Protein AF-0000000066110370 (afdb_homodimer)

Solvent-accessible surface area (backbone atoms only — not comparable to full-atom values): 15515 Å² total; per-residue (Å²): 128,81,69,71,78,69,81,70,69,80,50,72,65,40,50,51,50,17,51,48,49,35,52,36,51,44,49,45,61,70,70,52,75,58,95,41,73,67,60,65,74,44,58,69,42,60,87,42,40,45,46,38,94,84,54,53,36,34,41,34,24,36,41,43,62,89,70,57,59,54,65,61,47,49,51,49,48,61,73,40,38,68,61,51,35,52,53,32,29,72,68,34,83,37,64,48,52,43,48,79,42,76,43,75,53,55,59,67,59,45,50,52,46,51,51,50,52,55,63,26,65,71,44,48,62,70,65,46,86,61,79,76,71,69,132,129,81,69,73,79,68,81,69,68,80,49,72,63,40,50,52,52,16,50,47,49,36,52,38,51,42,48,44,60,71,72,53,75,60,96,40,73,66,58,66,74,45,60,69,40,59,88,41,41,46,46,38,96,84,55,53,36,32,40,34,24,38,42,42,64,90,70,57,60,54,64,61,48,50,51,49,48,61,74,39,40,68,63,50,35,51,53,32,28,71,67,34,83,36,65,47,52,44,47,79,42,76,42,78,52,53,60,66,58,44,50,53,47,50,51,50,52,56,64,26,66,71,45,49,61,70,66,47,83,60,77,75,71,68,134

Nearest PDB structures (foldseek):
  8bxa-assembly1_A  TM=7.573E-01  e=1.580E-04  Staphylococcus aureus subsp. aureus NCTC 8325
  2dyj-assembly2_B  TM=8.130E-01  e=3.591E-04  Thermus thermophilus HB8
  1jos-assembly1_A  TM=7.168E-01  e=6.342E-04  Haemophilus influenzae
  2kzf-assembly1_A  TM=7.293E-01  e=1.857E-03  Thermotoga maritima
  6ye5-assembly1_A  TM=5.828E-01  e=2.166E-04  Staphylococcus aureus

Structure (mmCIF, N/CA/C/O backbone):
data_AF-0000000066110370-model_v1
#
loop_
_entity.id
_entity.type
_entity.pdbx_description
1 polymer 'Ribosome-binding factor A'
#
loop_
_atom_site.group_PDB
_atom_site.id
_atom_site.type_symbol
_atom_site.label_atom_id
_atom_site.label_alt_id
_atom_site.label_comp_id
_atom_site.label_asym_id
_atom_site.label_entity_id
_atom_site.label_seq_id
_atom_site.pdbx_PDB_ins_code
_atom_site.Cartn_x
_atom_site.Cartn_y
_atom_site.Cartn_z
_atom_site.occupancy
_atom_site.B_iso_or_equiv
_atom_site.auth_seq_id
_atom_site.auth_comp_id
_atom_site.auth_asym_id
_atom_site.auth_atom_id
_atom_site.pdbx_PDB_model_num
ATOM 1 N N . MET A 1 1 ? 23.328 -12.391 25.625 1 32.16 1 MET A N 1
ATOM 2 C CA . MET A 1 1 ? 23.109 -12.148 24.203 1 32.16 1 MET A CA 1
ATOM 3 C C . MET A 1 1 ? 21.641 -12.391 23.844 1 32.16 1 MET A C 1
ATOM 5 O O . MET A 1 1 ? 21.094 -13.445 24.156 1 32.16 1 MET A O 1
ATOM 9 N N . ARG A 1 2 ? 20.766 -11.375 23.641 1 38.31 2 ARG A N 1
ATOM 10 C CA . ARG A 1 2 ? 19.328 -11.523 23.453 1 38.31 2 ARG A CA 1
ATOM 11 C C . ARG A 1 2 ? 19.016 -12.484 22.297 1 38.31 2 ARG A C 1
ATOM 13 O O . ARG A 1 2 ? 19.656 -12.414 21.25 1 38.31 2 ARG A O 1
ATOM 20 N N . LYS A 1 3 ? 18.547 -13.625 22.609 1 42.12 3 LYS A N 1
ATOM 21 C CA . LYS A 1 3 ? 18.188 -14.617 21.609 1 42.12 3 LYS A CA 1
ATOM 22 C C . LYS A 1 3 ? 17.594 -13.945 20.359 1 42.12 3 LYS A C 1
ATOM 24 O O . LYS A 1 3 ? 16.797 -13.016 20.469 1 42.12 3 LYS A O 1
ATOM 29 N N . PRO A 1 4 ? 18.328 -14 19.266 1 45.69 4 PRO A N 1
ATOM 30 C CA . PRO A 1 4 ? 17.703 -13.367 18.109 1 45.69 4 PRO A CA 1
ATOM 31 C C . PRO A 1 4 ? 16.188 -13.539 18.078 1 45.69 4 PRO A C 1
ATOM 33 O O . PRO A 1 4 ? 15.672 -14.523 18.609 1 45.69 4 PRO A O 1
ATOM 36 N N . THR A 1 5 ? 15.414 -12.594 18.219 1 44.72 5 THR A N 1
ATOM 37 C CA . THR A 1 5 ? 13.961 -12.633 18.094 1 44.72 5 THR A CA 1
ATOM 38 C C . THR A 1 5 ? 13.547 -13.727 17.109 1 44.72 5 THR A C 1
ATOM 40 O O . THR A 1 5 ? 13.992 -13.75 15.961 1 44.72 5 THR A O 1
ATOM 43 N N . GLU A 1 6 ? 13.539 -14.977 17.359 1 47.5 6 GLU A N 1
ATOM 44 C CA . GLU A 1 6 ? 12.984 -16.125 16.641 1 47.5 6 GLU A CA 1
ATOM 45 C C . GLU A 1 6 ? 11.93 -15.68 15.641 1 47.5 6 GLU A C 1
ATOM 47 O O . GLU A 1 6 ? 11.141 -14.781 15.914 1 47.5 6 GLU A O 1
ATOM 52 N N . SER A 1 7 ? 12.227 -15.688 14.281 1 55.88 7 SER A N 1
ATOM 53 C CA . SER A 1 7 ? 11.508 -15.195 13.109 1 55.88 7 SER A CA 1
ATOM 54 C C . SER A 1 7 ? 10.008 -15.383 13.266 1 55.88 7 SER A C 1
ATOM 56 O O . SER A 1 7 ? 9.5 -16.5 13.203 1 55.88 7 SER A O 1
ATOM 58 N N . ALA A 1 8 ? 9.398 -14.805 14.188 1 67.94 8 ALA A N 1
ATOM 59 C CA . ALA A 1 8 ? 7.973 -14.914 14.492 1 67.94 8 ALA A CA 1
ATOM 60 C C . ALA A 1 8 ? 7.16 -15.156 13.227 1 67.94 8 ALA A C 1
ATOM 62 O O . ALA A 1 8 ? 7.535 -14.703 12.141 1 67.94 8 ALA A O 1
ATOM 63 N N . GLY A 1 9 ? 6.594 -16.422 13.156 1 79.38 9 GLY A N 1
ATOM 64 C CA . GLY A 1 9 ? 5.715 -16.766 12.055 1 79.38 9 GLY A CA 1
ATOM 65 C C . GLY A 1 9 ? 4.863 -15.609 11.578 1 79.38 9 GLY A C 1
ATOM 66 O O . GLY A 1 9 ? 4.895 -14.523 12.164 1 79.38 9 GLY A O 1
ATOM 67 N N . PRO A 1 10 ? 4.348 -15.836 10.375 1 84.25 10 PRO A N 1
ATOM 68 C CA . PRO A 1 10 ? 3.506 -14.773 9.82 1 84.25 10 PRO A CA 1
ATOM 69 C C . PRO A 1 10 ? 2.377 -14.359 10.766 1 84.25 10 PRO A C 1
ATOM 71 O O . PRO A 1 10 ? 1.862 -15.195 11.516 1 84.25 10 PRO A O 1
ATOM 74 N N . THR A 1 11 ? 2.119 -13.117 10.883 1 88.69 11 THR A N 1
ATOM 75 C CA . THR A 1 11 ? 0.998 -12.594 11.656 1 88.69 11 THR A CA 1
ATOM 76 C C . THR A 1 11 ? -0.331 -13.047 11.055 1 88.69 11 THR A C 1
ATOM 78 O O . THR A 1 11 ? -0.373 -13.531 9.922 1 88.69 11 THR A O 1
ATOM 81 N N . GLN A 1 12 ? -1.364 -13.016 11.781 1 90.88 12 GLN A N 1
ATOM 82 C CA . GLN A 1 12 ? -2.701 -13.336 11.289 1 90.88 12 GLN A CA 1
ATOM 83 C C . GLN A 1 12 ? -3.053 -12.492 10.062 1 90.88 12 GLN A C 1
ATOM 85 O O . GLN A 1 12 ? -3.668 -12.992 9.117 1 90.88 12 GLN A O 1
ATOM 90 N N . ARG A 1 13 ? -2.697 -11.305 10.102 1 83.81 13 ARG A N 1
ATOM 91 C CA . ARG A 1 13 ? -2.949 -10.422 8.961 1 83.81 13 ARG A CA 1
ATOM 92 C C . ARG A 1 13 ? -2.197 -10.898 7.723 1 83.81 13 ARG A C 1
ATOM 94 O O . ARG A 1 13 ? -2.764 -10.945 6.629 1 83.81 13 ARG A O 1
ATOM 101 N N . GLN A 1 14 ? -0.917 -11.18 7.93 1 91.44 14 GLN A N 1
ATOM 102 C CA . GLN A 1 14 ? -0.133 -11.703 6.816 1 91.44 14 GLN A CA 1
ATOM 103 C C . GLN A 1 14 ? -0.804 -12.93 6.203 1 91.44 14 GLN A C 1
ATOM 105 O O . GLN A 1 14 ? -0.899 -13.047 4.977 1 91.44 14 GLN A O 1
ATOM 110 N N . GLN A 1 15 ? -1.349 -13.727 6.988 1 95.38 15 GLN A N 1
ATOM 111 C CA . GLN A 1 15 ? -1.968 -14.961 6.527 1 95.38 15 GLN A CA 1
ATOM 112 C C . GLN A 1 15 ? -3.277 -14.688 5.793 1 95.38 15 GLN A C 1
ATOM 114 O O . GLN A 1 15 ? -3.557 -15.297 4.758 1 95.38 15 GLN A O 1
ATOM 119 N N . ARG A 1 16 ? -3.963 -13.82 6.32 1 91.94 16 ARG A N 1
ATOM 120 C CA . ARG A 1 16 ? -5.227 -13.461 5.688 1 91.94 16 ARG A CA 1
ATOM 121 C C . ARG A 1 16 ? -5 -12.844 4.312 1 91.94 16 ARG A C 1
ATOM 123 O O . ARG A 1 16 ? -5.648 -13.234 3.338 1 91.94 16 ARG A O 1
ATOM 130 N N . VAL A 1 17 ? -4.109 -11.961 4.266 1 91.06 17 VAL A N 1
ATOM 131 C CA . VAL A 1 17 ? -3.803 -11.297 3.002 1 91.06 17 VAL A CA 1
ATOM 132 C C . VAL A 1 17 ? -3.229 -12.312 2.014 1 91.06 17 VAL A C 1
ATOM 134 O O . VAL A 1 17 ? -3.59 -12.305 0.834 1 91.06 17 VAL A O 1
ATOM 137 N N . ALA A 1 18 ? -2.395 -13.109 2.506 1 96.38 18 ALA A N 1
ATOM 138 C CA . ALA A 1 18 ? -1.817 -14.156 1.662 1 96.38 18 ALA A CA 1
ATOM 139 C C . ALA A 1 18 ? -2.908 -15 1.013 1 96.38 18 ALA A C 1
ATOM 141 O O . ALA A 1 18 ? -2.836 -15.312 -0.179 1 96.38 18 ALA A O 1
ATOM 142 N N . GLU A 1 19 ? -3.875 -15.344 1.802 1 96.75 19 GLU A N 1
ATOM 143 C CA . GLU A 1 19 ? -4.957 -16.188 1.303 1 96.75 19 GLU A CA 1
ATOM 144 C C . GLU A 1 19 ? -5.809 -15.445 0.28 1 96.75 19 GLU A C 1
ATOM 146 O O . GLU A 1 19 ? -6.25 -16.031 -0.713 1 96.75 19 GLU A O 1
ATOM 151 N N . LEU A 1 20 ? -6.039 -14.188 0.471 1 93.94 20 LEU A N 1
ATOM 152 C CA . LEU A 1 20 ? -6.773 -13.375 -0.489 1 93.94 20 LEU A CA 1
ATOM 153 C C . LEU A 1 20 ? -6.023 -13.281 -1.812 1 93.94 20 LEU A C 1
ATOM 155 O O . LEU A 1 20 ? -6.617 -13.445 -2.881 1 93.94 20 LEU A O 1
ATOM 159 N N . VAL A 1 21 ? -4.773 -13.062 -1.687 1 96.5 21 VAL A N 1
ATOM 160 C CA . VAL A 1 21 ? -3.936 -12.953 -2.879 1 96.5 21 VAL A CA 1
ATOM 161 C C . VAL A 1 21 ? -3.893 -14.297 -3.6 1 96.5 21 VAL A C 1
ATOM 163 O O . VAL A 1 21 ? -4.016 -14.359 -4.828 1 96.5 21 VAL A O 1
ATOM 166 N N . ARG A 1 22 ? -3.736 -15.32 -2.869 1 97.56 22 ARG A N 1
ATOM 167 C CA . ARG A 1 22 ? -3.711 -16.656 -3.449 1 97.56 22 ARG A CA 1
ATOM 168 C C . ARG A 1 22 ? -4.984 -16.938 -4.238 1 97.56 22 ARG A C 1
ATOM 170 O O . ARG A 1 22 ? -4.926 -17.422 -5.375 1 97.56 22 ARG A O 1
ATOM 177 N N . HIS A 1 23 ? -6.105 -16.672 -3.604 1 96.12 23 HIS A N 1
ATOM 178 C CA . HIS A 1 23 ? -7.395 -16.891 -4.258 1 96.12 23 HIS A CA 1
ATOM 179 C C . HIS A 1 23 ? -7.508 -16.062 -5.535 1 96.12 23 HIS A C 1
ATOM 181 O O . HIS A 1 23 ? -7.949 -16.578 -6.566 1 96.12 23 HIS A O 1
ATOM 187 N N . ALA A 1 24 ? -7.059 -14.883 -5.48 1 95.31 24 ALA A N 1
ATOM 188 C CA . ALA A 1 24 ? -7.137 -13.992 -6.641 1 95.31 24 ALA A CA 1
ATOM 189 C C . ALA A 1 24 ? -6.281 -14.516 -7.789 1 95.31 24 ALA A C 1
ATOM 191 O O . ALA A 1 24 ? -6.742 -14.594 -8.93 1 95.31 24 ALA A O 1
ATOM 192 N N . ILE A 1 25 ? -5.078 -14.914 -7.5 1 96.62 25 ILE A N 1
ATOM 193 C CA . ILE A 1 25 ? -4.18 -15.438 -8.523 1 96.62 25 ILE A CA 1
ATOM 194 C C . ILE A 1 25 ? -4.762 -16.719 -9.109 1 96.62 25 ILE A C 1
ATOM 196 O O . ILE A 1 25 ? -4.785 -16.891 -10.328 1 96.62 25 ILE A O 1
ATOM 200 N N . ALA A 1 26 ? -5.223 -17.562 -8.25 1 95.94 26 ALA A N 1
ATOM 201 C CA . ALA A 1 26 ? -5.809 -18.828 -8.695 1 95.94 26 ALA A CA 1
ATOM 202 C C . ALA A 1 26 ? -6.984 -18.594 -9.633 1 95.94 26 ALA A C 1
ATOM 204 O O . ALA A 1 26 ? -7.113 -19.25 -10.664 1 95.94 26 ALA A O 1
ATOM 205 N N . GLU A 1 27 ? -7.758 -17.703 -9.281 1 94.88 27 GLU A N 1
ATOM 206 C CA . GLU A 1 27 ? -8.93 -17.391 -10.086 1 94.88 27 GLU A CA 1
ATOM 207 C C . GLU A 1 27 ? -8.531 -16.844 -11.453 1 94.88 27 GLU A C 1
ATOM 209 O O . GLU A 1 27 ? -9.078 -17.25 -12.484 1 94.88 27 GLU A O 1
ATOM 214 N N . VAL A 1 28 ? -7.617 -15.969 -11.477 1 94.75 28 VAL A N 1
ATOM 215 C CA . VAL A 1 28 ? -7.156 -15.367 -12.719 1 94.75 28 VAL A CA 1
ATOM 216 C C . VAL A 1 28 ? -6.582 -16.438 -13.641 1 94.75 28 VAL A C 1
ATOM 218 O O . VAL A 1 28 ? -6.863 -16.453 -14.836 1 94.75 28 VAL A O 1
ATOM 221 N N . LEU A 1 29 ? -5.828 -17.312 -13.094 1 94.88 29 LEU A N 1
ATOM 222 C CA . LEU A 1 29 ? -5.191 -18.359 -13.875 1 94.88 29 LEU A CA 1
ATOM 223 C C . LEU A 1 29 ? -6.223 -19.375 -14.359 1 94.88 29 LEU A C 1
ATOM 225 O O . LEU A 1 29 ? -6.102 -19.906 -15.461 1 94.88 29 LEU A O 1
ATOM 229 N N . SER A 1 30 ? -7.191 -19.641 -13.57 1 92.38 30 SER A N 1
ATOM 230 C CA . SER A 1 30 ? -8.188 -20.656 -13.906 1 92.38 30 SER A CA 1
ATOM 231 C C . SER A 1 30 ? -9.125 -20.156 -15.008 1 92.38 30 SER A C 1
ATOM 233 O O . SER A 1 30 ? -9.555 -20.938 -15.859 1 92.38 30 SER A O 1
ATOM 235 N N . ARG A 1 31 ? -9.414 -18.938 -14.992 1 88.81 31 ARG A N 1
ATOM 236 C CA . ARG A 1 31 ? -10.344 -18.359 -15.953 1 88.81 31 ARG A CA 1
ATOM 237 C C . ARG A 1 31 ? -9.688 -18.156 -17.312 1 88.81 31 ARG A C 1
ATOM 239 O O . ARG A 1 31 ? -10.367 -18.016 -18.328 1 88.81 31 ARG A O 1
ATOM 246 N N . GLY A 1 32 ? -8.43 -18.156 -17.297 1 82.12 32 GLY A N 1
ATOM 247 C CA . GLY A 1 32 ? -7.734 -17.969 -18.562 1 82.12 32 GLY A CA 1
ATOM 248 C C . GLY A 1 32 ? -7.766 -16.547 -19.047 1 82.12 32 GLY A C 1
ATOM 249 O O . GLY A 1 32 ? -7.852 -16.297 -20.266 1 82.12 32 GLY A O 1
ATOM 250 N N . ASP A 1 33 ? -7.707 -15.594 -18.188 1 79.31 33 ASP A N 1
ATOM 251 C CA . ASP A 1 33 ? -7.785 -14.18 -18.516 1 79.31 33 ASP A CA 1
ATOM 252 C C . ASP A 1 33 ? -6.453 -13.664 -19.062 1 79.31 33 ASP A C 1
ATOM 254 O O . ASP A 1 33 ? -6.387 -12.57 -19.609 1 79.31 33 ASP A O 1
ATOM 258 N N . LEU A 1 34 ? -5.496 -14.406 -18.938 1 89.81 34 LEU A N 1
ATOM 259 C CA . LEU A 1 34 ? -4.172 -14 -19.406 1 89.81 34 LEU A CA 1
ATOM 260 C C . LEU A 1 34 ? -3.904 -14.508 -20.812 1 89.81 34 LEU A C 1
ATOM 262 O O . LEU A 1 34 ? -4.199 -15.664 -21.125 1 89.81 34 LEU A O 1
ATOM 266 N N . GLN A 1 35 ? -3.551 -13.633 -21.719 1 90.12 35 GLN A N 1
ATOM 267 C CA . GLN A 1 35 ? -3.223 -14.016 -23.078 1 90.12 35 GLN A CA 1
ATOM 268 C C . GLN A 1 35 ? -1.784 -14.508 -23.188 1 90.12 35 GLN A C 1
ATOM 270 O O . GLN A 1 35 ? -0.895 -13.773 -23.609 1 90.12 35 GLN A O 1
ATOM 275 N N . ASP A 1 36 ? -1.427 -15.617 -22.75 1 95.19 36 ASP A N 1
ATOM 276 C CA . ASP A 1 36 ? -0.118 -16.266 -22.797 1 95.19 36 ASP A CA 1
ATOM 277 C C . ASP A 1 36 ? -0.252 -17.75 -23.109 1 95.19 36 ASP A C 1
ATOM 279 O O . ASP A 1 36 ? -0.89 -18.5 -22.375 1 95.19 36 ASP A O 1
ATOM 283 N N . PRO A 1 37 ? 0.301 -18.109 -24.188 1 94.44 37 PRO A N 1
ATOM 284 C CA . PRO A 1 37 ? 0.11 -19.5 -24.625 1 94.44 37 PRO A CA 1
ATOM 285 C C . PRO A 1 37 ? 0.63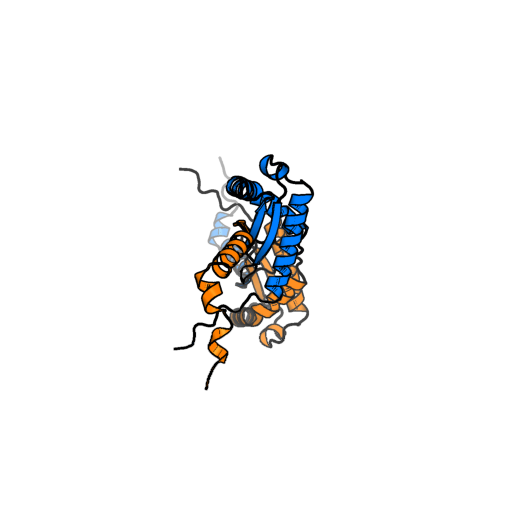4 -20.516 -23.609 1 94.44 37 PRO A C 1
ATOM 287 O O . PRO A 1 37 ? 0.078 -21.609 -23.484 1 94.44 37 PRO A O 1
ATOM 290 N N . VAL A 1 38 ? 1.661 -20.219 -22.922 1 94.31 38 VAL A N 1
ATOM 291 C CA . VAL A 1 38 ? 2.225 -21.141 -21.938 1 94.31 38 VAL A CA 1
ATOM 292 C C . VAL A 1 38 ? 1.248 -21.312 -20.781 1 94.31 38 VAL A C 1
ATOM 294 O O . VAL A 1 38 ? 0.992 -22.422 -20.328 1 94.31 38 VAL A O 1
ATOM 297 N N . LEU A 1 39 ? 0.679 -20.234 -20.344 1 94.81 39 LEU A N 1
ATOM 298 C CA . LEU A 1 39 ? -0.221 -20.266 -19.203 1 94.81 39 LEU A CA 1
ATOM 299 C C . LEU A 1 39 ? -1.556 -20.906 -19.578 1 94.81 39 LEU A C 1
ATOM 301 O O . LEU A 1 39 ? -2.186 -21.562 -18.75 1 94.81 39 LEU A O 1
ATOM 305 N N . SER A 1 40 ? -1.907 -20.719 -20.812 1 91.81 40 SER A N 1
ATOM 306 C CA . SER A 1 40 ? -3.189 -21.25 -21.266 1 91.81 40 SER A CA 1
ATOM 307 C C . SER A 1 40 ? -3.127 -22.766 -21.438 1 91.81 40 SER A C 1
ATOM 309 O O . SER A 1 40 ? -4.148 -23.438 -21.359 1 91.81 40 SER A O 1
ATOM 311 N N . ARG A 1 41 ? -1.963 -23.297 -21.609 1 90.56 41 ARG A N 1
ATOM 312 C CA . ARG A 1 41 ? -1.8 -24.719 -21.875 1 90.56 41 ARG A CA 1
ATOM 313 C C . ARG A 1 41 ? -1.56 -25.5 -20.594 1 90.56 41 ARG A C 1
ATOM 315 O O . ARG A 1 41 ? -1.505 -26.734 -20.609 1 90.56 41 ARG A O 1
ATOM 322 N N . HIS A 1 42 ? -1.406 -24.734 -19.562 1 92.25 42 HIS A N 1
ATOM 323 C CA . HIS A 1 42 ? -1.067 -25.422 -18.312 1 92.25 42 HIS A CA 1
ATOM 324 C C . HIS A 1 42 ? -2.115 -25.156 -17.234 1 92.25 42 HIS A C 1
ATOM 326 O O . HIS A 1 42 ? -2.629 -24.031 -17.125 1 92.25 42 HIS A O 1
ATOM 332 N N . VAL A 1 43 ? -2.438 -26.219 -16.547 1 92.25 43 VAL A N 1
ATOM 333 C CA . VAL A 1 43 ? -3.172 -26.062 -15.305 1 92.25 43 VAL A CA 1
ATOM 334 C C . VAL A 1 43 ? -2.197 -25.781 -14.164 1 92.25 43 VAL A C 1
ATOM 336 O O . VAL A 1 43 ? -1.327 -26.609 -13.859 1 92.25 43 VAL A O 1
ATOM 339 N N . ILE A 1 44 ? -2.334 -24.609 -13.609 1 93.75 44 ILE A N 1
ATOM 340 C CA . ILE A 1 44 ? -1.366 -24.172 -12.609 1 93.75 44 ILE A CA 1
ATOM 341 C C . ILE A 1 44 ? -2.039 -24.109 -11.234 1 93.75 44 ILE A C 1
ATOM 343 O O . ILE A 1 44 ? -3.064 -23.438 -11.078 1 93.75 44 ILE A O 1
ATOM 347 N N . THR A 1 45 ? -1.477 -24.828 -10.312 1 93.56 45 THR A N 1
ATOM 348 C CA . THR A 1 45 ? -1.924 -24.766 -8.93 1 93.56 45 THR A CA 1
ATOM 349 C C . THR A 1 45 ? -1.074 -23.781 -8.125 1 93.56 45 THR A C 1
ATOM 351 O O . THR A 1 45 ? 0.138 -23.688 -8.336 1 93.56 45 THR A O 1
ATOM 354 N N . VAL A 1 46 ? -1.745 -23 -7.266 1 95.88 46 VAL A N 1
ATOM 355 C CA . VAL A 1 46 ? -1.062 -22.094 -6.352 1 95.88 46 VAL A CA 1
ATOM 356 C C . VAL A 1 46 ? -1.287 -22.547 -4.91 1 95.88 46 VAL A C 1
ATOM 358 O O . VAL A 1 46 ? -2.184 -22.047 -4.23 1 95.88 46 VAL A O 1
ATOM 361 N N . PRO A 1 47 ? -0.427 -23.406 -4.414 1 95.44 47 PRO A N 1
ATOM 362 C CA . PRO A 1 47 ? -0.656 -24 -3.094 1 95.44 47 PRO A CA 1
ATOM 363 C C . PRO A 1 47 ? -0.501 -22.984 -1.961 1 95.44 47 PRO A C 1
ATOM 365 O O . PRO A 1 47 ? -1.188 -23.094 -0.941 1 95.44 47 PRO A O 1
ATOM 368 N N . GLU A 1 48 ? 0.445 -22.016 -2.307 1 96.12 48 GLU A N 1
ATOM 369 C CA . GLU A 1 48 ? 0.769 -21.109 -1.204 1 96.12 48 GLU A CA 1
ATOM 370 C C . GLU A 1 48 ? 1.217 -19.75 -1.719 1 96.12 48 GLU A C 1
ATOM 372 O O . GLU A 1 48 ? 1.885 -19.656 -2.752 1 96.12 48 GLU A O 1
ATOM 377 N N . VAL A 1 49 ? 0.777 -18.812 -0.963 1 97.44 49 VAL A N 1
ATOM 378 C CA . VAL A 1 49 ? 1.35 -17.484 -1.09 1 97.44 49 VAL A CA 1
ATOM 379 C C . VAL A 1 49 ? 1.843 -17 0.272 1 97.44 49 VAL A C 1
ATOM 381 O O . VAL A 1 49 ? 1.17 -17.188 1.287 1 97.44 49 VAL A O 1
ATOM 384 N N . ARG A 1 50 ? 3.023 -16.328 0.272 1 96.88 50 ARG A N 1
ATOM 385 C CA . ARG A 1 50 ? 3.582 -15.75 1.489 1 96.88 50 ARG A CA 1
ATOM 386 C C . ARG A 1 50 ? 3.799 -14.25 1.33 1 96.88 50 ARG A C 1
ATOM 388 O O . ARG A 1 50 ? 4.371 -13.797 0.334 1 96.88 50 ARG A O 1
ATOM 395 N N . MET A 1 51 ? 3.354 -13.609 2.352 1 94.88 51 MET A N 1
ATOM 396 C CA . MET A 1 51 ? 3.516 -12.164 2.332 1 94.88 51 MET A CA 1
ATOM 397 C C . MET A 1 51 ? 4.75 -11.742 3.121 1 94.88 51 MET A C 1
ATOM 399 O O . MET A 1 51 ? 5.074 -12.352 4.145 1 94.88 51 MET A O 1
ATOM 403 N N . SER A 1 52 ? 5.379 -10.656 2.662 1 92.38 52 SER A N 1
ATOM 404 C CA . SER A 1 52 ? 6.395 -10.016 3.49 1 92.38 52 SER A CA 1
ATOM 405 C C . SER A 1 52 ? 5.77 -9.352 4.715 1 92.38 52 SER A C 1
ATOM 407 O O . SER A 1 52 ? 4.57 -9.07 4.73 1 92.38 52 SER A O 1
ATOM 409 N N . PRO A 1 53 ? 6.523 -9.117 5.727 1 87.31 53 PRO A N 1
ATOM 410 C CA . PRO A 1 53 ? 5.992 -8.523 6.953 1 87.31 53 PRO A CA 1
ATOM 411 C C . PRO A 1 53 ? 5.309 -7.18 6.711 1 87.31 53 PRO A C 1
ATOM 413 O O . PRO A 1 53 ? 4.367 -6.824 7.422 1 87.31 53 PRO A O 1
ATOM 416 N N . ASP A 1 54 ? 5.738 -6.461 5.816 1 77.12 54 ASP A N 1
ATOM 417 C CA . ASP A 1 54 ? 5.168 -5.148 5.523 1 77.12 54 ASP A CA 1
ATOM 418 C C . ASP A 1 54 ? 4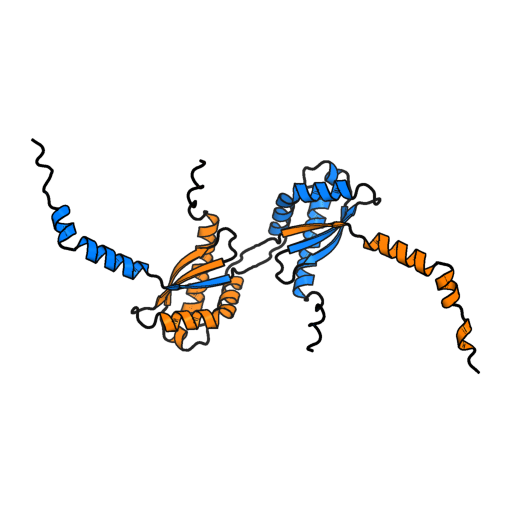.059 -5.254 4.48 1 77.12 54 ASP A C 1
ATOM 420 O O . ASP A 1 54 ? 3.521 -4.238 4.035 1 77.12 54 ASP A O 1
ATOM 424 N N . LEU A 1 55 ? 3.811 -6.418 3.947 1 86.44 55 LEU A N 1
ATOM 425 C CA . LEU A 1 55 ? 2.725 -6.785 3.045 1 86.44 55 LEU A CA 1
ATOM 426 C C . LEU A 1 55 ? 2.961 -6.215 1.65 1 86.44 55 LEU A C 1
ATOM 428 O O . LEU A 1 55 ? 2.055 -6.215 0.814 1 86.44 55 LEU A O 1
ATOM 432 N N . LYS A 1 56 ? 4.203 -5.855 1.358 1 83.5 56 LYS A N 1
ATOM 433 C CA . LYS A 1 56 ? 4.48 -5.215 0.076 1 83.5 56 LYS A CA 1
ATOM 434 C C . LYS A 1 56 ? 4.91 -6.242 -0.969 1 83.5 56 LYS A C 1
ATOM 436 O O . LYS A 1 56 ? 4.922 -5.949 -2.166 1 83.5 56 LYS A O 1
ATOM 441 N N . LEU A 1 57 ? 5.246 -7.367 -0.558 1 93.19 57 LEU A N 1
ATOM 442 C CA . LEU A 1 57 ? 5.688 -8.43 -1.456 1 93.19 57 LEU A CA 1
ATOM 443 C C . LEU A 1 57 ? 4.934 -9.727 -1.177 1 93.19 57 LEU A C 1
ATOM 445 O O . LEU A 1 57 ? 4.82 -10.148 -0.023 1 93.19 57 LEU A O 1
ATOM 449 N N . ALA A 1 58 ? 4.441 -10.297 -2.225 1 97.19 58 ALA A N 1
ATOM 450 C CA . ALA A 1 58 ? 3.814 -11.609 -2.18 1 97.19 58 ALA A CA 1
ATOM 451 C C . ALA A 1 58 ? 4.617 -12.633 -2.984 1 97.19 58 ALA A C 1
ATOM 453 O O . ALA A 1 58 ? 4.848 -12.445 -4.184 1 97.19 58 ALA A O 1
ATOM 454 N N . THR A 1 59 ? 5.035 -13.656 -2.328 1 97.81 59 THR A N 1
ATOM 455 C CA . THR A 1 59 ? 5.656 -14.773 -3.021 1 97.81 59 THR A CA 1
ATOM 456 C C . THR A 1 59 ? 4.648 -15.898 -3.24 1 97.81 59 THR A C 1
ATOM 458 O O . THR A 1 59 ? 4.184 -16.516 -2.281 1 97.81 59 THR A O 1
ATOM 461 N N . ALA A 1 60 ? 4.414 -16.141 -4.477 1 98.19 60 ALA A N 1
ATOM 462 C CA . ALA A 1 60 ? 3.484 -17.219 -4.836 1 98.19 60 ALA A CA 1
ATOM 463 C C . ALA A 1 60 ? 4.234 -18.469 -5.258 1 98.19 60 ALA A C 1
ATOM 465 O O . ALA A 1 60 ? 5.012 -18.453 -6.215 1 98.19 60 ALA A O 1
ATOM 466 N N . TYR A 1 61 ? 3.961 -19.531 -4.535 1 96.5 61 TYR A N 1
ATOM 467 C CA . TYR A 1 61 ? 4.465 -20.844 -4.91 1 96.5 61 TYR A CA 1
ATOM 468 C C . TYR A 1 61 ? 3.496 -21.547 -5.855 1 96.5 61 TYR A C 1
ATOM 470 O O . TYR A 1 61 ? 2.297 -21.625 -5.574 1 96.5 61 TYR A O 1
ATOM 478 N N . VAL A 1 62 ? 4.086 -22.062 -6.961 1 96.06 62 VAL A N 1
ATOM 479 C CA . VAL A 1 62 ? 3.203 -22.594 -8 1 96.06 62 VAL A CA 1
ATOM 480 C C . VAL A 1 62 ? 3.621 -24.016 -8.367 1 96.06 62 VAL A C 1
ATOM 482 O O . VAL A 1 62 ? 4.789 -24.375 -8.227 1 96.06 62 VAL A O 1
ATOM 485 N N . MET A 1 63 ? 2.584 -24.703 -8.852 1 92.12 63 MET A N 1
ATOM 486 C CA . MET A 1 63 ? 2.758 -26.094 -9.273 1 92.12 63 MET A CA 1
ATOM 487 C C . MET A 1 63 ? 1.959 -26.391 -10.539 1 92.12 63 MET A C 1
ATOM 489 O O . MET A 1 63 ? 0.75 -26.609 -10.477 1 92.12 63 MET A O 1
ATOM 493 N N . PRO A 1 64 ? 2.709 -26.422 -11.625 1 91.75 64 PRO A N 1
ATOM 494 C CA . PRO A 1 64 ? 1.987 -26.891 -12.812 1 91.75 64 PRO A CA 1
ATOM 495 C C . PRO A 1 64 ? 1.625 -28.375 -12.727 1 91.75 64 PRO A C 1
ATOM 497 O O . PRO A 1 64 ? 2.393 -29.172 -12.18 1 91.75 64 PRO A O 1
ATOM 500 N N . LEU A 1 65 ? 0.48 -28.625 -13.242 1 86.06 65 LEU A N 1
ATOM 501 C CA . LEU A 1 65 ? 0.055 -30.016 -13.25 1 86.06 65 LEU A CA 1
ATOM 502 C C . LEU A 1 65 ? 1.016 -30.875 -14.07 1 86.06 65 LEU A C 1
ATOM 504 O O . LEU A 1 65 ? 1.436 -30.469 -15.156 1 86.06 65 LEU A O 1
ATOM 508 N N . GLY A 1 66 ? 1.285 -32.062 -13.539 1 78.94 66 GLY A N 1
ATOM 509 C CA . GLY A 1 66 ? 2.17 -33 -14.211 1 78.94 66 GLY A CA 1
ATOM 510 C C . GLY A 1 66 ? 3.637 -32.781 -13.898 1 78.94 66 GLY A C 1
ATOM 511 O O . GLY A 1 66 ? 4.48 -33.625 -14.172 1 78.94 66 GLY A O 1
ATOM 512 N N . GLY A 1 67 ? 3.941 -31.656 -13.273 1 71.88 67 GLY A N 1
ATOM 513 C CA . GLY A 1 67 ? 5.281 -31.359 -12.781 1 71.88 67 GLY A CA 1
ATOM 514 C C . GLY A 1 67 ? 6.266 -31.047 -13.891 1 71.88 67 GLY A C 1
ATOM 515 O O . GLY A 1 67 ? 7.445 -30.797 -13.625 1 71.88 67 GLY A O 1
ATOM 516 N N . GLU A 1 68 ? 5.758 -31.125 -15.055 1 73.94 68 GLU A N 1
ATOM 517 C CA . GLU A 1 68 ? 6.613 -30.797 -16.188 1 73.94 68 GLU A CA 1
ATOM 518 C C . GLU A 1 68 ? 6.488 -29.312 -16.578 1 73.94 68 GLU A C 1
ATOM 520 O O . GLU A 1 68 ? 5.551 -28.641 -16.141 1 73.94 68 GLU A O 1
ATOM 525 N N . ASP A 1 69 ? 7.535 -28.531 -16.922 1 84.94 69 ASP A N 1
ATOM 526 C CA . ASP A 1 69 ? 7.598 -27.203 -17.516 1 84.94 69 ASP A CA 1
ATOM 527 C C . ASP A 1 69 ? 7.574 -26.125 -16.438 1 84.94 69 ASP A C 1
ATOM 529 O O . ASP A 1 69 ? 6.949 -25.078 -16.625 1 84.94 69 ASP A O 1
ATOM 533 N N . GLU A 1 70 ? 8.102 -26.484 -15.383 1 88.69 70 GLU A N 1
ATOM 534 C CA . GLU A 1 70 ? 8.133 -25.547 -14.258 1 88.69 70 GLU A CA 1
ATOM 535 C C . GLU A 1 70 ? 8.797 -24.234 -14.656 1 88.69 70 GLU A C 1
ATOM 537 O O . GLU A 1 70 ? 8.266 -23.156 -14.383 1 88.69 70 GLU A O 1
ATOM 542 N N . GLN A 1 71 ? 9.883 -24.344 -15.289 1 92.44 71 GLN A N 1
ATOM 543 C CA . GLN A 1 71 ? 10.641 -23.156 -15.633 1 92.44 71 GLN A CA 1
ATOM 544 C C . GLN A 1 71 ? 9.891 -22.297 -16.656 1 92.44 71 GLN A C 1
ATOM 546 O O . GLN A 1 71 ? 9.719 -21.094 -16.453 1 92.44 71 GLN A O 1
ATOM 551 N N . PRO A 1 72 ? 9.352 -22.922 -17.719 1 94.62 72 PRO A N 1
ATOM 552 C CA . PRO A 1 72 ? 8.57 -22.125 -18.656 1 94.62 72 PRO A CA 1
ATOM 553 C C . PRO A 1 72 ? 7.367 -21.438 -18 1 94.62 72 PRO A C 1
ATOM 555 O O . PRO A 1 72 ? 7.027 -20.312 -18.344 1 94.62 72 PRO A O 1
ATOM 558 N N . VAL A 1 73 ? 6.742 -22.109 -17.109 1 95.75 73 VAL A N 1
ATOM 559 C CA . VAL A 1 73 ? 5.562 -21.578 -16.453 1 95.75 73 VAL A CA 1
ATOM 560 C C . VAL A 1 73 ? 5.957 -20.391 -15.57 1 95.75 73 VAL A C 1
ATOM 562 O O . VAL A 1 73 ? 5.309 -19.344 -15.609 1 95.75 73 VAL A O 1
ATOM 565 N N . ILE A 1 74 ? 7.047 -20.516 -14.836 1 96.12 74 ILE A N 1
ATOM 566 C CA . ILE A 1 74 ? 7.512 -19.438 -13.969 1 96.12 74 ILE A CA 1
ATOM 567 C C . ILE A 1 74 ? 7.906 -18.234 -14.812 1 96.12 74 ILE A C 1
ATOM 569 O O . ILE A 1 74 ? 7.562 -17.094 -14.477 1 96.12 74 ILE A O 1
ATOM 573 N N . GLU A 1 75 ? 8.562 -18.484 -15.867 1 96.75 75 GLU A N 1
ATOM 574 C CA . GLU A 1 75 ? 8.945 -17.406 -16.766 1 96.75 75 GLU A CA 1
ATOM 575 C C . GLU A 1 75 ? 7.719 -16.703 -17.344 1 96.75 75 GLU A C 1
ATOM 577 O O . GLU A 1 75 ? 7.695 -15.477 -17.484 1 96.75 75 GLU A O 1
ATOM 582 N N . ALA A 1 76 ? 6.762 -17.484 -17.734 1 96.94 76 ALA A N 1
ATOM 583 C CA . ALA A 1 76 ? 5.527 -16.906 -18.266 1 96.94 76 ALA A CA 1
ATOM 584 C C . ALA A 1 76 ? 4.816 -16.047 -17.219 1 96.94 76 ALA A C 1
ATOM 586 O O . ALA A 1 76 ? 4.289 -14.984 -17.547 1 96.94 76 ALA A O 1
ATOM 587 N N . LEU A 1 77 ? 4.805 -16.531 -16.016 1 97.31 77 LEU A N 1
ATOM 588 C CA . LEU A 1 77 ? 4.203 -15.766 -14.93 1 97.31 77 LEU A CA 1
ATOM 589 C C . LEU A 1 77 ? 4.941 -14.445 -14.711 1 97.31 77 LEU A C 1
ATOM 591 O O . LEU A 1 77 ? 4.316 -13.398 -14.523 1 97.31 77 LEU A O 1
ATOM 595 N N . GLU A 1 78 ? 6.242 -14.547 -14.758 1 96.44 78 GLU A N 1
ATOM 596 C CA . GLU A 1 78 ? 7.047 -13.344 -14.594 1 96.44 78 GLU A CA 1
ATOM 597 C C . GLU A 1 78 ? 6.785 -12.352 -15.727 1 96.44 78 GLU A C 1
ATOM 599 O O . GLU A 1 78 ? 6.707 -11.141 -15.492 1 96.44 78 GLU A O 1
ATOM 604 N N . ARG A 1 79 ? 6.57 -12.867 -16.906 1 95.75 79 ARG A N 1
ATOM 605 C CA . ARG A 1 79 ? 6.27 -12.016 -18.047 1 95.75 79 ARG A CA 1
ATOM 606 C C . ARG A 1 79 ? 4.914 -11.336 -17.875 1 95.75 79 ARG A C 1
ATOM 608 O O . ARG A 1 79 ? 4.699 -10.234 -18.391 1 95.75 79 ARG A O 1
ATOM 615 N N . ASN A 1 80 ? 4.074 -11.984 -17.203 1 96.62 80 ASN A N 1
ATOM 616 C CA . ASN A 1 80 ? 2.719 -11.477 -17.047 1 96.62 80 ASN A CA 1
ATOM 617 C C . ASN A 1 80 ? 2.508 -10.844 -15.672 1 96.62 80 ASN A C 1
ATOM 619 O O . ASN A 1 80 ? 1.371 -10.609 -15.266 1 96.62 80 ASN A O 1
ATOM 623 N N . ARG A 1 81 ? 3.506 -10.602 -14.977 1 96.5 81 ARG A N 1
ATOM 624 C CA . ARG A 1 81 ? 3.469 -10.156 -13.586 1 96.5 81 ARG A CA 1
ATOM 625 C C . ARG A 1 81 ? 2.658 -8.875 -13.445 1 96.5 81 ARG A C 1
ATOM 627 O O . ARG A 1 81 ? 1.869 -8.734 -12.508 1 96.5 81 ARG A O 1
ATOM 634 N N . LYS A 1 82 ? 2.807 -7.977 -14.367 1 92.94 82 LYS A N 1
ATOM 635 C CA . LYS A 1 82 ? 2.111 -6.695 -14.305 1 92.94 82 LYS A CA 1
ATOM 636 C C . LYS A 1 82 ? 0.601 -6.883 -14.414 1 92.94 82 LYS A C 1
ATOM 638 O O . LYS A 1 82 ? -0.159 -6.324 -13.617 1 92.94 82 LYS A O 1
ATOM 643 N N . VAL A 1 83 ? 0.164 -7.617 -15.359 1 93.25 83 VAL A N 1
ATOM 644 C CA . VAL A 1 83 ? -1.257 -7.871 -15.57 1 93.25 83 VAL A CA 1
ATOM 645 C C . VAL A 1 83 ? -1.832 -8.625 -14.367 1 93.25 83 VAL A C 1
ATOM 647 O O . VAL A 1 83 ? -2.926 -8.305 -13.898 1 93.25 83 VAL A O 1
ATOM 650 N N . LEU A 1 84 ? -1.107 -9.586 -13.891 1 95.12 84 LEU A N 1
ATOM 651 C CA . LEU A 1 84 ? -1.537 -10.352 -12.727 1 95.12 84 LEU A CA 1
ATOM 652 C C . LEU A 1 84 ? -1.694 -9.445 -11.508 1 95.12 84 LEU A C 1
ATOM 654 O O . LEU A 1 84 ? -2.676 -9.555 -10.773 1 95.12 84 LEU A O 1
ATOM 658 N N . ARG A 1 85 ? -0.738 -8.594 -11.367 1 92.56 85 ARG A N 1
ATOM 659 C CA . ARG A 1 85 ? -0.788 -7.664 -10.25 1 92.56 85 ARG A CA 1
ATOM 660 C C . ARG A 1 85 ? -2.006 -6.75 -10.344 1 92.56 85 ARG A C 1
ATOM 662 O O . ARG A 1 85 ? -2.662 -6.469 -9.344 1 92.56 85 ARG A O 1
ATOM 669 N N . GLN A 1 86 ? -2.344 -6.359 -11.469 1 88.31 86 GLN A N 1
ATOM 670 C CA . GLN A 1 86 ? -3.516 -5.516 -11.68 1 88.31 86 GLN A CA 1
ATOM 671 C C . GLN A 1 86 ? -4.801 -6.266 -11.344 1 88.31 86 GLN A C 1
ATOM 673 O O . GLN A 1 86 ? -5.699 -5.715 -10.695 1 88.31 86 GLN A O 1
ATOM 678 N N . GLU A 1 87 ? -4.852 -7.465 -11.719 1 89.75 87 GLU A N 1
ATOM 679 C CA . GLU A 1 87 ? -6.02 -8.289 -11.43 1 89.75 87 GLU A CA 1
ATOM 680 C C . GLU A 1 87 ? -6.152 -8.555 -9.93 1 89.75 87 GLU A C 1
ATOM 682 O O . GLU A 1 87 ? -7.258 -8.539 -9.391 1 89.75 87 GLU A O 1
ATOM 687 N N . VAL A 1 88 ? -5.043 -8.766 -9.328 1 91 88 VAL A N 1
ATOM 688 C CA . VAL A 1 88 ? -5.039 -8.961 -7.879 1 91 88 VAL A CA 1
ATOM 689 C C . VAL A 1 88 ? -5.52 -7.691 -7.184 1 91 88 VAL A C 1
ATOM 691 O O . VAL A 1 88 ? -6.34 -7.754 -6.262 1 91 88 VAL A O 1
ATOM 694 N N . ALA A 1 89 ? -5.031 -6.582 -7.625 1 86.62 89 ALA A N 1
ATOM 695 C CA . ALA A 1 89 ? -5.414 -5.301 -7.043 1 86.62 89 ALA A CA 1
ATOM 696 C C . ALA A 1 89 ? -6.926 -5.094 -7.125 1 86.62 89 ALA A C 1
ATOM 698 O O . ALA A 1 89 ? -7.539 -4.57 -6.191 1 86.62 89 ALA A O 1
ATOM 699 N N . ARG A 1 90 ? -7.465 -5.508 -8.211 1 83.56 90 ARG A N 1
ATOM 700 C CA . ARG A 1 90 ? -8.898 -5.352 -8.43 1 83.56 90 ARG A CA 1
ATOM 701 C C . ARG A 1 90 ? -9.703 -6.262 -7.512 1 83.56 90 ARG A C 1
ATOM 703 O O . ARG A 1 90 ? -10.758 -5.875 -7.008 1 83.56 90 ARG A O 1
ATOM 710 N N . ARG A 1 91 ? -9.102 -7.316 -7.262 1 84.31 91 ARG A N 1
ATOM 711 C CA . ARG A 1 91 ? -9.859 -8.352 -6.566 1 84.31 91 ARG A CA 1
ATOM 712 C C . ARG A 1 91 ? -9.609 -8.289 -5.062 1 84.31 91 ARG A C 1
ATOM 714 O O . ARG A 1 91 ? -10.469 -8.688 -4.27 1 84.31 91 ARG A O 1
ATOM 721 N N . VAL A 1 92 ? -8.367 -7.898 -4.758 1 83.12 92 VAL A N 1
ATOM 722 C CA . VAL A 1 92 ? -7.984 -7.836 -3.352 1 83.12 92 VAL A CA 1
ATOM 723 C C . VAL A 1 92 ? -8.062 -6.395 -2.855 1 83.12 92 VAL A C 1
ATOM 725 O O . VAL A 1 92 ? -7.453 -5.496 -3.436 1 83.12 92 VAL A O 1
ATOM 728 N N . ASN A 1 93 ? -8.969 -5.992 -2.154 1 74.44 93 ASN A N 1
ATOM 729 C CA . A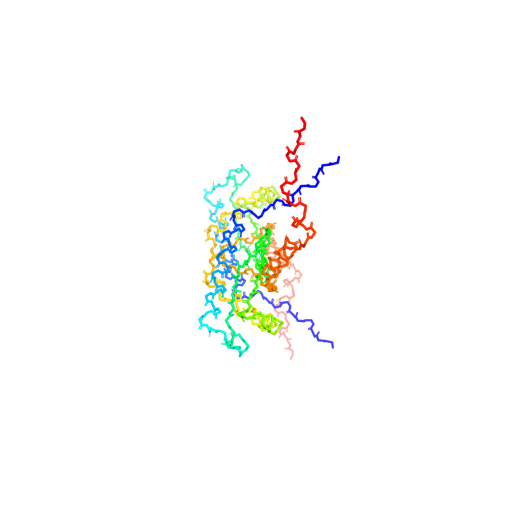SN A 1 93 ? -9.156 -4.656 -1.596 1 74.44 93 ASN A CA 1
ATOM 730 C C . ASN A 1 93 ? -8.234 -4.414 -0.404 1 74.44 93 ASN A C 1
ATOM 732 O O . ASN A 1 93 ? -8.688 -4.355 0.738 1 74.44 93 ASN A O 1
ATOM 736 N N . LEU A 1 94 ? -6.898 -4.418 -0.875 1 73.25 94 LEU A N 1
ATOM 737 C CA . LEU A 1 94 ? -5.965 -4.121 0.207 1 73.25 94 LEU A CA 1
ATOM 738 C C . LEU A 1 94 ? -5.859 -2.617 0.433 1 73.25 94 LEU A C 1
ATOM 740 O O . LEU A 1 94 ? -5.637 -1.856 -0.511 1 73.25 94 LEU A O 1
ATOM 744 N N . LYS A 1 95 ? -6.301 -2.258 1.543 1 70.75 95 LYS A N 1
ATOM 745 C CA . LYS A 1 95 ? -6.23 -0.845 1.907 1 70.75 95 LYS A CA 1
ATOM 746 C C . LYS A 1 95 ? -4.883 -0.508 2.543 1 70.75 95 LYS A C 1
ATOM 748 O O . LYS A 1 95 ? -4.309 -1.327 3.264 1 70.75 95 LYS A O 1
ATOM 753 N N . PHE A 1 96 ? -4.301 0.489 1.99 1 76.94 96 PHE A N 1
ATOM 754 C CA . PHE A 1 96 ? -3.117 0.971 2.695 1 76.94 96 PHE A CA 1
ATOM 755 C C . PHE A 1 96 ? -3.15 2.488 2.834 1 76.94 96 PHE A C 1
ATOM 757 O O . PHE A 1 96 ? -3.879 3.168 2.107 1 76.94 96 PHE A O 1
ATOM 764 N N . ALA A 1 97 ? -2.457 2.955 3.924 1 83.56 97 ALA A N 1
ATOM 765 C CA . ALA A 1 97 ? -2.207 4.387 4.047 1 83.56 97 ALA A CA 1
ATOM 766 C C . ALA A 1 97 ? -0.733 4.711 3.818 1 83.56 97 ALA A C 1
ATOM 768 O O . ALA A 1 97 ? 0.147 3.996 4.305 1 83.56 97 ALA A O 1
ATOM 769 N N . PRO A 1 98 ? -0.424 5.688 3.035 1 88 98 PRO A N 1
ATOM 770 C CA . PRO A 1 98 ? 0.973 6.109 2.912 1 88 98 PRO A CA 1
ATOM 771 C C . PRO A 1 98 ? 1.587 6.512 4.25 1 88 98 PRO A C 1
ATOM 773 O O . PRO A 1 98 ? 0.861 6.793 5.207 1 88 98 PRO A O 1
ATOM 776 N N . ASP A 1 99 ? 2.902 6.457 4.285 1 91.94 99 ASP A N 1
ATOM 777 C CA . ASP A 1 99 ? 3.576 7.121 5.398 1 91.94 99 ASP A CA 1
ATOM 778 C C . ASP A 1 99 ? 3.344 8.625 5.359 1 91.94 99 ASP A C 1
ATOM 780 O O . ASP A 1 99 ? 3.156 9.203 4.289 1 91.94 99 ASP A O 1
ATOM 784 N N . LEU A 1 100 ? 3.305 9.188 6.555 1 96.31 100 LEU A N 1
ATOM 785 C CA . LEU A 1 100 ? 3.025 10.617 6.617 1 96.31 100 LEU A CA 1
ATOM 786 C C . LEU A 1 100 ? 4.258 11.398 7.062 1 96.31 100 LEU A C 1
ATOM 788 O O . LEU A 1 100 ? 4.965 10.977 7.984 1 96.31 100 LEU A O 1
ATOM 792 N N . ARG A 1 101 ? 4.523 12.445 6.422 1 96.88 101 ARG A N 1
ATOM 793 C CA . ARG A 1 101 ? 5.5 13.453 6.816 1 96.88 101 ARG A CA 1
ATOM 794 C C . ARG A 1 101 ? 4.855 14.836 6.91 1 96.88 101 ARG A C 1
ATOM 796 O O . ARG A 1 101 ? 4.023 15.195 6.074 1 96.88 101 ARG A O 1
ATOM 803 N N . PHE A 1 102 ? 5.297 15.578 7.855 1 97.81 102 PHE A N 1
ATOM 804 C CA . PHE A 1 102 ? 4.723 16.906 8.031 1 97.81 102 PHE A CA 1
ATOM 805 C C . PHE A 1 102 ? 5.785 17.984 7.844 1 97.81 102 PHE A C 1
ATOM 807 O O . PHE A 1 102 ? 6.898 17.859 8.359 1 97.81 102 PHE A O 1
ATOM 814 N N . ARG A 1 103 ? 5.418 18.953 7.129 1 95.56 103 ARG A N 1
ATOM 815 C CA . ARG A 1 103 ? 6.281 20.109 6.91 1 95.56 103 ARG A CA 1
ATOM 816 C C . ARG A 1 103 ? 5.496 21.406 7.035 1 95.56 103 ARG A C 1
ATOM 818 O O . ARG A 1 103 ? 4.289 21.438 6.797 1 95.56 103 ARG A O 1
ATOM 825 N N . ARG A 1 104 ? 6.242 22.422 7.309 1 91.94 104 ARG A N 1
ATOM 826 C CA . ARG A 1 104 ? 5.629 23.734 7.328 1 91.94 104 ARG A CA 1
ATOM 827 C C . ARG A 1 104 ? 5.348 24.234 5.914 1 91.94 104 ARG A C 1
ATOM 829 O O . ARG A 1 104 ? 6.168 24.062 5.012 1 91.94 104 ARG A O 1
ATOM 836 N N . ASP A 1 105 ? 4.172 24.828 5.852 1 89.75 105 ASP A N 1
ATOM 837 C CA . ASP A 1 105 ? 3.875 25.5 4.59 1 89.75 105 ASP A CA 1
ATOM 838 C C . ASP A 1 105 ? 4.504 26.891 4.551 1 89.75 105 ASP A C 1
ATOM 840 O O . ASP A 1 105 ? 4.195 27.734 5.391 1 89.75 105 ASP A O 1
ATOM 844 N N . GLU A 1 106 ? 5.328 27.047 3.645 1 81.25 106 GLU A N 1
ATOM 845 C CA . GLU A 1 106 ? 6.031 28.328 3.568 1 81.25 106 GLU A CA 1
ATOM 846 C C . GLU A 1 106 ? 5.402 29.25 2.525 1 81.25 106 GLU A C 1
ATOM 848 O O . GLU A 1 106 ? 5.906 30.344 2.266 1 81.25 106 GLU A O 1
ATOM 853 N N . THR A 1 107 ? 4.395 28.797 1.929 1 73.5 107 THR A N 1
ATOM 854 C CA . THR A 1 107 ? 3.814 29.531 0.808 1 73.5 107 THR A CA 1
ATOM 855 C C . THR A 1 107 ? 3.365 30.922 1.245 1 73.5 107 THR A C 1
ATOM 857 O O . THR A 1 107 ? 3.58 31.906 0.53 1 73.5 107 THR A O 1
ATOM 860 N N . PHE A 1 108 ? 2.73 30.984 2.381 1 67.88 108 PHE A N 1
ATOM 861 C CA . PHE A 1 108 ? 2.291 32.281 2.855 1 67.88 108 PHE A CA 1
ATOM 862 C C . PHE A 1 108 ? 3.482 33.219 3.078 1 67.88 108 PHE A C 1
ATOM 864 O O . PHE A 1 108 ? 3.428 34.406 2.74 1 67.88 108 PHE A O 1
ATOM 871 N N . ASP A 1 109 ? 4.441 32.594 3.629 1 69.75 109 ASP A N 1
ATOM 872 C CA . ASP A 1 109 ? 5.633 33.406 3.857 1 69.75 109 ASP A CA 1
ATOM 873 C C . ASP A 1 109 ? 6.266 33.844 2.537 1 69.75 109 ASP A C 1
ATOM 875 O O . ASP A 1 109 ? 6.734 34.969 2.408 1 69.75 109 ASP A O 1
ATOM 879 N N . GLU A 1 110 ? 6.137 32.969 1.654 1 71.31 110 GLU A N 1
ATOM 880 C CA . GLU A 1 110 ? 6.746 33.25 0.36 1 71.31 110 GLU A CA 1
ATOM 881 C C . GLU A 1 110 ? 5.957 34.344 -0.396 1 71.31 110 GLU A C 1
ATOM 883 O O . GLU A 1 110 ? 6.543 35.219 -1.014 1 71.31 110 GLU A O 1
ATOM 888 N N . ALA A 1 111 ? 4.707 34.219 -0.307 1 67.69 111 ALA A N 1
ATOM 889 C CA . ALA A 1 111 ? 3.869 35.219 -0.946 1 67.69 111 ALA A CA 1
ATOM 890 C C . ALA A 1 111 ? 4.129 36.594 -0.353 1 67.69 111 ALA A C 1
ATOM 892 O O . ALA A 1 111 ? 4.234 37.594 -1.085 1 67.69 111 ALA A O 1
ATOM 893 N N . ALA A 1 112 ? 4.258 36.562 0.899 1 67.25 112 ALA A N 1
ATOM 894 C CA . ALA A 1 112 ? 4.555 37.812 1.581 1 67.25 112 ALA A CA 1
ATOM 895 C C . ALA A 1 112 ? 5.93 38.344 1.188 1 67.25 112 ALA A C 1
ATOM 897 O O . ALA A 1 112 ? 6.109 39.562 0.99 1 67.25 112 ALA A O 1
ATOM 898 N N . ARG A 1 113 ? 6.758 37.406 1.05 1 68.94 113 ARG A N 1
ATOM 899 C CA . ARG A 1 113 ? 8.109 37.781 0.661 1 68.94 113 ARG A CA 1
ATOM 900 C C . ARG A 1 113 ? 8.141 38.312 -0.769 1 68.94 113 ARG A C 1
ATOM 902 O O . ARG A 1 113 ? 8.773 39.344 -1.047 1 68.94 113 ARG A O 1
ATOM 909 N N . ILE A 1 114 ? 7.527 37.594 -1.648 1 69.62 114 ILE A N 1
ATOM 910 C CA . ILE A 1 114 ? 7.449 38.031 -3.043 1 69.62 114 ILE A CA 1
ATOM 911 C C . ILE A 1 114 ? 6.773 39.406 -3.131 1 69.62 114 ILE A C 1
ATOM 913 O O . ILE A 1 114 ? 7.25 40.281 -3.838 1 69.62 114 ILE A O 1
ATOM 917 N N . ASP A 1 115 ? 5.68 39.562 -2.416 1 69.75 115 ASP A N 1
ATOM 918 C CA . ASP A 1 115 ? 4.984 40.844 -2.387 1 69.75 115 ASP A CA 1
ATOM 919 C C . ASP A 1 115 ? 5.902 41.969 -1.882 1 69.75 115 ASP A C 1
ATOM 921 O O . ASP A 1 115 ? 5.922 43.062 -2.441 1 69.75 115 ASP A O 1
ATOM 925 N N . ARG A 1 116 ? 6.66 41.656 -0.934 1 72.75 116 ARG A N 1
ATOM 926 C CA . ARG A 1 116 ? 7.613 42.594 -0.398 1 72.75 116 ARG A CA 1
ATOM 927 C C . ARG A 1 116 ? 8.688 42.938 -1.427 1 72.75 116 ARG A C 1
ATOM 929 O O . ARG A 1 116 ? 9.062 44.125 -1.577 1 72.75 116 ARG A O 1
ATOM 936 N N . LEU A 1 117 ? 9.102 41.875 -2.086 1 71.44 117 LEU A N 1
ATOM 937 C CA . LEU A 1 117 ? 10.117 42.094 -3.113 1 71.44 117 LEU A CA 1
ATOM 938 C C . LEU A 1 117 ? 9.562 42.906 -4.27 1 71.44 117 LEU A C 1
ATOM 940 O O . LEU A 1 117 ? 10.258 43.781 -4.801 1 71.44 117 LEU A O 1
ATOM 944 N N . LEU A 1 118 ? 8.352 42.562 -4.637 1 73.69 118 LEU A N 1
ATOM 945 C CA . LEU A 1 118 ? 7.723 43.281 -5.75 1 73.69 118 LEU A CA 1
ATOM 946 C C . LEU A 1 118 ? 7.418 44.719 -5.379 1 73.69 118 LEU A C 1
ATOM 948 O O . LEU A 1 118 ? 7.406 45.594 -6.246 1 73.69 118 LEU A O 1
ATOM 952 N N . ARG A 1 119 ? 7.227 44.969 -4.191 1 73 119 ARG A N 1
ATOM 953 C CA . ARG A 1 119 ? 6.938 46.312 -3.73 1 73 119 ARG A CA 1
ATOM 954 C C . ARG A 1 119 ? 8.219 47.062 -3.393 1 73 119 ARG A C 1
ATOM 956 O O . ARG A 1 119 ? 8.18 48.25 -3.068 1 73 119 ARG A O 1
ATOM 963 N N . SER A 1 120 ? 9.094 46.25 -3.438 1 71 120 SER A N 1
ATOM 964 C CA . SER A 1 120 ? 10.359 46.938 -3.16 1 71 120 SER A CA 1
ATOM 965 C C . SER A 1 120 ? 10.672 47.969 -4.219 1 71 120 SER A C 1
ATOM 967 O O . SER A 1 120 ? 10.242 47.844 -5.367 1 71 120 SER A O 1
ATOM 969 N N . ASP A 1 121 ? 11.156 49 -3.77 1 66.12 121 ASP A N 1
ATOM 970 C CA . ASP A 1 121 ? 11.469 50.188 -4.551 1 66.12 121 ASP A CA 1
ATOM 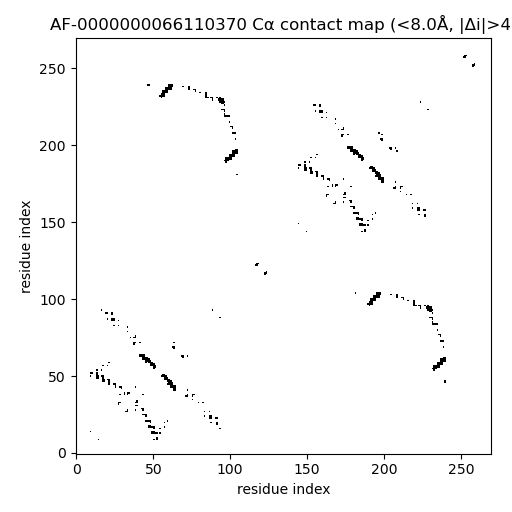971 C C . ASP A 1 121 ? 12.211 49.844 -5.836 1 66.12 121 ASP A C 1
ATOM 973 O O . ASP A 1 121 ? 11.969 50.438 -6.887 1 66.12 121 ASP A O 1
ATOM 977 N N . LYS A 1 122 ? 13.031 48.906 -5.781 1 63.84 122 LYS A N 1
ATOM 978 C CA . LYS A 1 122 ? 13.859 48.562 -6.93 1 63.84 122 LYS A CA 1
ATOM 979 C C . LYS A 1 122 ? 13.023 47.969 -8.055 1 63.84 122 LYS A C 1
ATOM 981 O O . LYS A 1 122 ? 13.203 48.312 -9.227 1 63.84 122 LYS A O 1
ATOM 986 N N . VAL A 1 123 ? 12.062 47.188 -7.648 1 63.09 123 VAL A N 1
ATOM 987 C CA . VAL A 1 123 ? 11.234 46.531 -8.656 1 63.09 123 VAL A CA 1
ATOM 988 C C . VAL A 1 123 ? 10.188 47.531 -9.18 1 63.09 123 VAL A C 1
ATOM 990 O O . VAL A 1 123 ? 9.883 47.531 -10.375 1 63.09 123 VAL A O 1
ATOM 993 N N . GLN A 1 124 ? 9.641 48.375 -8.305 1 61.5 124 GLN A N 1
ATOM 994 C CA . GLN A 1 124 ? 8.688 49.406 -8.742 1 61.5 124 GLN A CA 1
ATOM 995 C C . GLN A 1 124 ? 9.336 50.375 -9.719 1 61.5 124 GLN A C 1
ATOM 997 O O . GLN A 1 124 ? 8.688 50.844 -10.656 1 61.5 124 GLN A O 1
ATOM 1002 N N . ARG A 1 125 ? 10.523 50.594 -9.547 1 63.16 125 ARG A N 1
ATOM 1003 C CA . ARG A 1 125 ? 11.234 51.5 -10.453 1 63.16 125 ARG A CA 1
ATOM 1004 C C . ARG A 1 125 ? 11.453 50.812 -11.812 1 63.16 125 ARG A C 1
ATOM 1006 O O . ARG A 1 125 ? 11.391 51.5 -12.852 1 63.16 125 ARG A O 1
ATOM 1013 N N . ASP A 1 126 ? 11.625 49.531 -11.789 1 63.38 126 ASP A N 1
ATOM 1014 C CA . ASP A 1 126 ? 11.859 48.812 -13.039 1 63.38 126 ASP A CA 1
ATOM 1015 C C . ASP A 1 126 ? 10.547 48.594 -13.781 1 63.38 126 ASP A C 1
ATOM 1017 O O . ASP A 1 126 ? 10.539 48.406 -15 1 63.38 126 ASP A O 1
ATOM 1021 N N . LEU A 1 127 ? 9.484 48.594 -13.109 1 61.97 127 LEU A N 1
ATOM 1022 C CA . LEU A 1 127 ? 8.172 48.406 -13.719 1 61.97 127 LEU A CA 1
ATOM 1023 C C . LEU A 1 127 ? 7.586 49.75 -14.164 1 61.97 127 LEU A C 1
ATOM 1025 O O . LEU A 1 127 ? 6.559 49.781 -14.844 1 61.97 127 LEU A O 1
ATOM 1029 N N . GLY A 1 128 ? 8.148 50.875 -13.82 1 55.84 128 GLY A N 1
ATOM 1030 C CA . GLY A 1 128 ? 7.672 52.188 -14.227 1 55.84 128 GLY A CA 1
ATOM 1031 C C . GLY A 1 128 ? 7.504 52.312 -15.734 1 55.84 128 GLY A C 1
ATOM 1032 O O . GLY A 1 128 ? 8.023 51.5 -16.5 1 55.84 128 GLY A O 1
ATOM 1033 N N . PRO A 1 129 ? 6.48 53.094 -16.188 1 54.88 129 PRO A N 1
ATOM 1034 C CA . PRO A 1 129 ? 6.066 53.344 -17.578 1 54.88 129 PRO A CA 1
ATOM 1035 C C . PRO A 1 129 ? 7.25 53.656 -18.484 1 54.88 129 PRO A C 1
ATOM 1037 O O . PRO A 1 129 ? 7.059 54.094 -19.625 1 54.88 129 PRO A O 1
ATOM 1040 N N . ASP A 1 130 ? 8.477 53.375 -18.141 1 48.78 130 ASP A N 1
ATOM 1041 C CA . ASP A 1 130 ? 9.477 53.969 -19.016 1 48.78 130 ASP A CA 1
ATOM 1042 C C . ASP A 1 130 ? 9.258 53.531 -20.469 1 48.78 130 ASP A C 1
ATOM 1044 O O . ASP A 1 130 ? 9.406 54.375 -21.375 1 48.78 130 ASP A O 1
ATOM 1048 N N . ARG A 1 131 ? 9.562 52.312 -20.875 1 47.75 131 ARG A N 1
ATOM 1049 C CA . ARG A 1 131 ? 10.359 52.125 -22.094 1 47.75 131 ARG A CA 1
ATOM 1050 C C . ARG A 1 131 ? 9.492 52.219 -23.344 1 47.75 131 ARG A C 1
ATOM 1052 O O . ARG A 1 131 ? 9.922 51.812 -24.422 1 47.75 131 ARG A O 1
ATOM 1059 N N . ASP A 1 132 ? 8.219 52.5 -23.219 1 45.41 132 ASP A N 1
ATOM 1060 C CA . ASP A 1 132 ? 7.566 52.531 -24.531 1 45.41 132 ASP A CA 1
ATOM 1061 C C . ASP A 1 132 ? 8.117 53.688 -25.375 1 45.41 132 ASP A C 1
ATOM 1063 O O . ASP A 1 132 ? 7.523 54.062 -26.391 1 45.41 132 ASP A O 1
ATOM 1067 N N . SER A 1 133 ? 9.023 54.5 -24.812 1 43.16 133 SER A N 1
ATOM 1068 C CA . SER A 1 133 ? 9.352 55.562 -25.75 1 43.16 133 SER A CA 1
ATOM 1069 C C . SER A 1 133 ? 10.133 55.062 -26.953 1 43.16 133 SER A C 1
ATOM 1071 O O . SER A 1 133 ? 11.359 55.156 -27 1 43.16 133 SER A O 1
ATOM 1073 N N . GLY A 1 134 ? 9.961 53.875 -27.469 1 39.25 134 GLY A N 1
ATOM 1074 C CA . GLY A 1 134 ? 10.602 53.688 -28.75 1 39.25 134 GLY A CA 1
ATOM 1075 C C . GLY A 1 134 ? 10.312 54.812 -29.734 1 39.25 134 GLY A C 1
ATOM 1076 O O . GLY A 1 134 ? 9.203 55.312 -29.766 1 39.25 134 GLY A O 1
ATOM 1077 N N . GLU A 1 135 ? 11.43 55.531 -30.266 1 34.56 135 GLU A N 1
ATOM 1078 C CA . GLU A 1 135 ? 11.508 56.344 -31.469 1 34.56 135 GLU A CA 1
ATOM 1079 C C . GLU A 1 135 ? 10.891 55.594 -32.656 1 34.56 135 GLU A C 1
ATOM 1081 O O . GLU A 1 135 ? 10.992 54.375 -32.781 1 34.56 135 GLU A O 1
ATOM 1086 N N . MET B 1 1 ? 23.375 14.211 -25.094 1 32.81 1 MET B N 1
ATOM 1087 C CA . MET B 1 1 ? 23.094 13.883 -23.703 1 32.81 1 MET B CA 1
ATOM 1088 C C . MET B 1 1 ? 21.609 14.047 -23.391 1 32.81 1 MET B C 1
ATOM 1090 O O . MET B 1 1 ? 21.016 15.078 -23.688 1 32.81 1 MET B O 1
ATOM 1094 N N . ARG B 1 2 ? 20.766 12.992 -23.266 1 38.88 2 ARG B N 1
ATOM 1095 C CA . ARG B 1 2 ? 19.312 13.07 -23.156 1 38.88 2 ARG B CA 1
ATOM 1096 C C . ARG B 1 2 ? 18.906 13.953 -21.984 1 38.88 2 ARG B C 1
ATOM 1098 O O . ARG B 1 2 ? 19.484 13.883 -20.906 1 38.88 2 ARG B O 1
ATO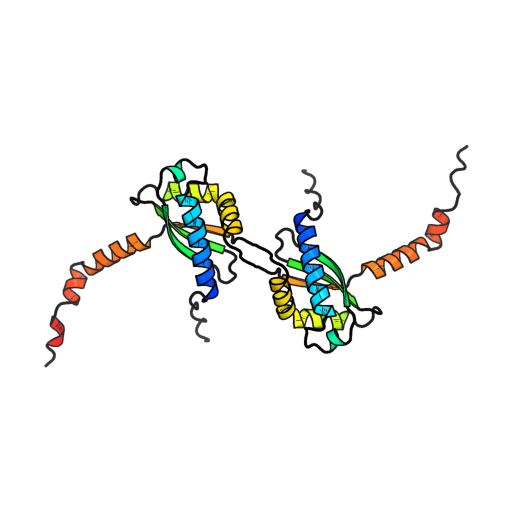M 1105 N N . LYS B 1 3 ? 18.359 15.062 -22.281 1 42.06 3 LYS B N 1
ATOM 1106 C CA . LYS B 1 3 ? 17.891 16 -21.266 1 42.06 3 LYS B CA 1
ATOM 1107 C C . LYS B 1 3 ? 17.281 15.258 -20.078 1 42.06 3 LYS B C 1
ATOM 1109 O O . LYS B 1 3 ? 16.547 14.289 -20.25 1 42.06 3 LYS B O 1
ATOM 1114 N N . PRO B 1 4 ? 17.938 15.336 -18.938 1 46.22 4 PRO B N 1
ATOM 1115 C CA . PRO B 1 4 ? 17.297 14.625 -17.828 1 46.22 4 PRO B CA 1
ATOM 1116 C C . PRO B 1 4 ? 15.773 14.703 -17.891 1 46.22 4 PRO B C 1
ATOM 1118 O O . PRO B 1 4 ? 15.219 15.672 -18.406 1 46.22 4 PRO B O 1
ATOM 1121 N N . THR B 1 5 ? 15.07 13.711 -18.078 1 45.06 5 THR B N 1
ATOM 1122 C CA . THR B 1 5 ? 13.617 13.656 -18.031 1 45.06 5 THR B CA 1
ATOM 1123 C C . THR B 1 5 ? 13.062 14.727 -17.094 1 45.06 5 THR B C 1
ATOM 1125 O O . THR B 1 5 ? 13.438 14.781 -15.922 1 45.06 5 THR B O 1
ATOM 1128 N N . GLU B 1 6 ? 12.977 15.953 -17.344 1 47.62 6 GLU B N 1
ATOM 1129 C CA . GLU B 1 6 ? 12.305 17.062 -16.672 1 47.62 6 GLU B CA 1
ATOM 1130 C C . GLU B 1 6 ? 11.234 16.547 -15.711 1 47.62 6 GLU B C 1
ATOM 1132 O O . GLU B 1 6 ? 10.531 15.578 -16.016 1 47.62 6 GLU B O 1
ATOM 1137 N N . SER B 1 7 ? 11.453 16.578 -14.336 1 55.97 7 SER B N 1
ATOM 1138 C CA . SER B 1 7 ? 10.734 16.047 -13.188 1 55.97 7 SER B CA 1
ATOM 1139 C C . SER B 1 7 ? 9.227 16.094 -13.406 1 55.97 7 SER B C 1
ATOM 1141 O O . SER B 1 7 ? 8.625 17.172 -13.359 1 55.97 7 SER B O 1
ATOM 1143 N N . ALA B 1 8 ? 8.703 15.469 -14.352 1 68.25 8 ALA B N 1
ATOM 1144 C CA . ALA B 1 8 ? 7.289 15.469 -14.727 1 68.25 8 ALA B CA 1
ATOM 1145 C C . ALA B 1 8 ? 6.398 15.625 -13.5 1 68.25 8 ALA B C 1
ATOM 1147 O O . ALA B 1 8 ? 6.754 15.188 -12.398 1 68.25 8 ALA B O 1
ATOM 1148 N N . GLY B 1 9 ? 5.695 16.828 -13.461 1 79.19 9 GLY B N 1
ATOM 1149 C CA . GLY B 1 9 ? 4.73 17.094 -12.406 1 79.19 9 GLY B CA 1
ATOM 1150 C C . GLY B 1 9 ? 3.965 15.852 -11.977 1 79.19 9 GLY B C 1
ATOM 1151 O O . GLY B 1 9 ? 4.129 14.781 -12.555 1 79.19 9 GLY B O 1
ATOM 1152 N N . PRO B 1 10 ? 3.385 16 -10.812 1 84.62 10 PRO B N 1
ATOM 1153 C CA . PRO B 1 10 ? 2.609 14.867 -10.297 1 84.62 10 PRO B CA 1
ATOM 1154 C C . PRO B 1 10 ? 1.576 14.359 -11.297 1 84.62 10 PRO B C 1
ATOM 1156 O O . PRO B 1 10 ? 1.032 15.141 -12.086 1 84.62 10 PRO B O 1
ATOM 1159 N N . THR B 1 11 ? 1.438 13.109 -11.414 1 88.81 11 THR B N 1
ATOM 1160 C CA . THR B 1 11 ? 0.413 12.484 -12.242 1 88.81 11 THR B CA 1
ATOM 1161 C C . THR B 1 11 ? -0.981 12.812 -11.719 1 88.81 11 THR B C 1
ATOM 1163 O O . THR B 1 11 ? -1.128 13.281 -10.586 1 88.81 11 THR B O 1
ATOM 1166 N N . GLN B 1 12 ? -1.979 12.664 -12.508 1 91.12 12 GLN B N 1
ATOM 1167 C CA . GLN B 1 12 ? -3.363 12.859 -12.086 1 91.12 12 GLN B CA 1
ATOM 1168 C C . GLN B 1 12 ? -3.701 11.984 -10.883 1 91.12 12 GLN B C 1
ATOM 1170 O O . GLN B 1 12 ? -4.41 12.422 -9.977 1 91.12 12 GLN B O 1
ATOM 1175 N N . ARG B 1 13 ? -3.227 10.836 -10.898 1 84.31 13 ARG B N 1
ATOM 1176 C CA . ARG B 1 13 ? -3.455 9.93 -9.773 1 84.31 13 ARG B CA 1
ATOM 1177 C C . ARG B 1 13 ? -2.816 10.469 -8.5 1 84.31 13 ARG B C 1
ATOM 1179 O O . ARG B 1 13 ? -3.439 10.461 -7.438 1 84.31 13 ARG B O 1
ATOM 1186 N N . GLN B 1 14 ? -1.559 10.867 -8.625 1 91.5 14 GLN B N 1
ATOM 1187 C CA . GLN B 1 14 ? -0.884 11.461 -7.477 1 91.5 14 GLN B CA 1
ATOM 1188 C C . GLN B 1 14 ? -1.696 12.609 -6.895 1 91.5 14 GLN B C 1
ATOM 1190 O O . GLN B 1 14 ? -1.864 12.711 -5.676 1 91.5 14 GLN B O 1
ATOM 1195 N N . GLN B 1 15 ? -2.27 13.359 -7.719 1 95.44 15 GLN B N 1
ATOM 1196 C CA . GLN B 1 15 ? -3.023 14.539 -7.289 1 95.44 15 GLN B CA 1
ATOM 1197 C C . GLN B 1 15 ? -4.336 14.133 -6.625 1 95.44 15 GLN B C 1
ATOM 1199 O O . GLN B 1 15 ? -4.727 14.711 -5.605 1 95.44 15 GLN B O 1
ATOM 1204 N N . ARG B 1 16 ? -4.91 13.203 -7.188 1 92.19 16 ARG B N 1
ATOM 1205 C CA . ARG B 1 16 ? -6.168 12.727 -6.629 1 92.19 16 ARG B CA 1
ATOM 1206 C C . ARG B 1 16 ? -5.957 12.125 -5.242 1 92.19 16 ARG B C 1
ATOM 1208 O O . ARG B 1 16 ? -6.691 12.445 -4.305 1 92.19 16 ARG B O 1
ATOM 1215 N N . VAL B 1 17 ? -4.988 11.328 -5.141 1 91.25 17 VAL B N 1
ATOM 1216 C CA . VAL B 1 17 ? -4.688 10.688 -3.861 1 91.25 17 VAL B CA 1
ATOM 1217 C C . VAL B 1 17 ? -4.266 11.75 -2.844 1 91.25 17 VAL B C 1
ATOM 1219 O O . VAL B 1 17 ? -4.688 11.703 -1.686 1 91.25 17 VAL B O 1
ATOM 1222 N N . ALA B 1 18 ? -3.484 12.633 -3.293 1 96.38 18 ALA B N 1
ATOM 1223 C CA . ALA B 1 18 ? -3.053 13.719 -2.422 1 96.38 18 ALA B CA 1
ATOM 1224 C C . ALA B 1 18 ? -4.25 14.453 -1.829 1 96.38 18 ALA B C 1
ATOM 1226 O O . ALA B 1 18 ? -4.27 14.758 -0.635 1 96.38 18 ALA B O 1
ATOM 1227 N N . GLU B 1 19 ? -5.207 14.711 -2.672 1 96.81 19 GLU B N 1
ATOM 1228 C CA . GLU B 1 19 ? -6.391 15.445 -2.229 1 96.81 19 GLU B CA 1
ATOM 1229 C C . GLU B 1 19 ? -7.219 14.617 -1.252 1 96.81 19 GLU B C 1
ATOM 1231 O O . GLU B 1 19 ? -7.762 15.156 -0.284 1 96.81 19 GLU B O 1
ATOM 1236 N N . LEU B 1 20 ? -7.312 13.352 -1.451 1 94.12 20 LEU B N 1
ATOM 1237 C CA . LEU B 1 20 ? -8.016 12.461 -0.531 1 94.12 20 LEU B CA 1
ATOM 1238 C C . LEU B 1 20 ? -7.328 12.438 0.832 1 94.12 20 LEU B C 1
ATOM 1240 O O . LEU B 1 20 ? -7.992 12.539 1.866 1 94.12 20 LEU B O 1
ATOM 1244 N N . VAL B 1 21 ? -6.059 12.336 0.767 1 96.56 21 VAL B N 1
ATOM 1245 C CA . VAL B 1 21 ? -5.281 12.305 2 1 96.56 21 VAL B CA 1
ATOM 1246 C C . VAL B 1 21 ? -5.402 13.648 2.721 1 96.56 21 VAL B C 1
ATOM 1248 O O . VAL B 1 21 ? -5.594 13.688 3.939 1 96.56 21 VAL B O 1
ATOM 1251 N N . ARG B 1 22 ? -5.324 14.688 1.996 1 97.56 22 ARG B N 1
ATOM 1252 C CA . ARG B 1 22 ? -5.457 16.016 2.572 1 97.56 22 ARG B CA 1
ATOM 1253 C C . ARG B 1 22 ? -6.789 16.172 3.295 1 97.56 22 ARG B C 1
ATOM 1255 O O . ARG B 1 22 ? -6.836 16.656 4.43 1 97.56 22 ARG B O 1
ATOM 1262 N N . HIS B 1 23 ? -7.84 15.805 2.602 1 96.19 23 HIS B N 1
ATOM 1263 C CA . HIS B 1 23 ? -9.172 15.891 3.188 1 96.19 23 HIS B CA 1
ATOM 1264 C C . HIS B 1 23 ? -9.281 15.055 4.457 1 96.19 23 HIS B C 1
ATOM 1266 O O . HIS B 1 23 ? -9.82 15.516 5.465 1 96.19 23 HIS B O 1
ATOM 1272 N N . ALA B 1 24 ? -8.711 13.922 4.426 1 95.44 24 ALA B N 1
ATOM 1273 C CA . ALA B 1 24 ? -8.766 13.023 5.578 1 95.44 24 ALA B CA 1
ATOM 1274 C C . ALA B 1 24 ? -8.023 13.625 6.773 1 95.44 24 ALA B C 1
ATOM 1276 O O . ALA B 1 24 ? -8.555 13.648 7.887 1 95.44 24 ALA B O 1
ATOM 1277 N N . ILE B 1 25 ? -6.859 14.125 6.547 1 96.62 25 ILE B N 1
ATOM 1278 C CA . ILE B 1 25 ? -6.07 14.727 7.617 1 96.62 25 ILE B CA 1
ATOM 1279 C C . ILE B 1 25 ? -6.801 15.953 8.172 1 96.62 25 ILE B C 1
ATOM 1281 O O . ILE B 1 25 ? -6.906 16.125 9.391 1 96.62 25 ILE B O 1
ATOM 1285 N N . ALA B 1 26 ? -7.289 16.75 7.281 1 95.88 26 ALA B N 1
ATOM 1286 C CA . ALA B 1 26 ? -8.008 17.953 7.691 1 95.88 26 ALA B CA 1
ATOM 1287 C C . ALA B 1 26 ? -9.211 17.609 8.57 1 95.88 26 ALA B C 1
ATOM 1289 O O . ALA B 1 26 ? -9.453 18.25 9.594 1 95.88 26 ALA B O 1
ATOM 1290 N N . GLU B 1 27 ? -9.875 16.656 8.18 1 94.94 27 GLU B N 1
ATOM 1291 C CA . GLU B 1 27 ? -11.055 16.219 8.922 1 94.94 27 GLU B CA 1
ATOM 1292 C C . GLU B 1 27 ? -10.68 15.711 10.312 1 94.94 27 GLU B C 1
ATOM 1294 O O . GLU B 1 27 ? -11.312 16.078 11.305 1 94.94 27 GLU B O 1
ATOM 1299 N N . VAL B 1 28 ? -9.695 14.93 10.375 1 94.69 28 VAL B N 1
ATOM 1300 C CA . VAL B 1 28 ? -9.242 14.367 11.641 1 94.69 28 VAL B CA 1
ATOM 1301 C C . VAL B 1 28 ? -8.82 15.484 12.586 1 94.69 28 VAL B C 1
ATOM 1303 O O . VAL B 1 28 ? -9.164 15.469 13.773 1 94.69 28 VAL B O 1
ATOM 1306 N N . LEU B 1 29 ? -8.133 16.422 12.086 1 94.88 29 LEU B N 1
ATOM 1307 C CA . LEU B 1 29 ? -7.641 17.531 12.898 1 94.88 29 LEU B CA 1
ATOM 1308 C C . LEU B 1 29 ? -8.781 18.438 13.328 1 94.88 29 LEU B C 1
ATOM 1310 O O . LEU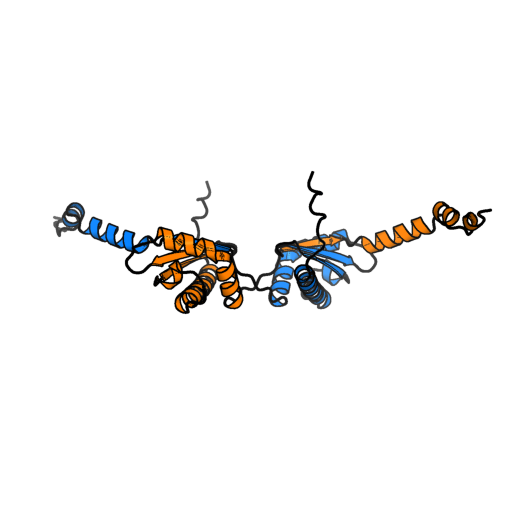 B 1 29 ? -8.773 18.984 14.438 1 94.88 29 LEU B O 1
ATOM 1314 N N . SER B 1 30 ? -9.719 18.625 12.5 1 92.5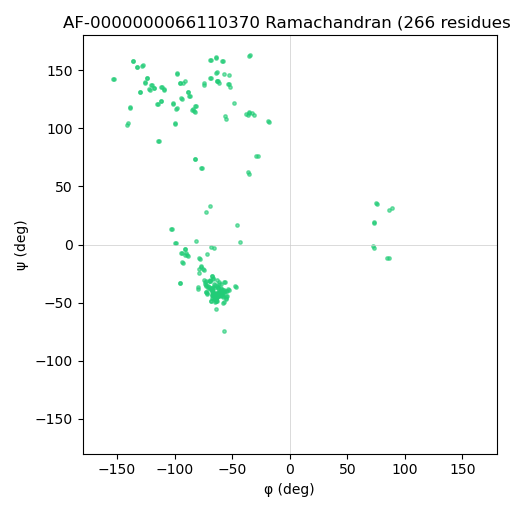 30 SER B N 1
ATOM 1315 C CA . SER B 1 30 ? -10.82 19.547 12.781 1 92.5 30 SER B CA 1
ATOM 1316 C C . SER B 1 30 ? -11.766 18.953 13.828 1 92.5 30 SER B C 1
ATOM 1318 O O . SER B 1 30 ? -12.312 19.688 14.656 1 92.5 30 SER B O 1
ATOM 1320 N N . ARG B 1 31 ? -11.938 17.719 13.797 1 88.81 31 ARG B N 1
ATOM 1321 C CA . ARG B 1 31 ? -12.867 17.047 14.703 1 88.81 31 ARG B CA 1
ATOM 1322 C C . ARG B 1 31 ? -12.266 16.906 16.094 1 88.81 31 ARG B C 1
ATOM 1324 O O . ARG B 1 31 ? -12.984 16.703 17.078 1 88.81 31 ARG B O 1
ATOM 1331 N N . GLY B 1 32 ? -11.023 17.016 16.156 1 81.94 32 GLY B N 1
ATOM 1332 C CA . GLY B 1 32 ? -10.383 16.891 17.469 1 81.94 32 GLY B CA 1
ATOM 1333 C C . GLY B 1 32 ? -10.305 15.453 17.953 1 81.94 32 GLY B C 1
ATOM 1334 O O . GLY B 1 32 ? -10.438 15.195 19.156 1 81.94 32 GLY B O 1
ATOM 1335 N N . ASP B 1 33 ? -10.109 14.523 17.078 1 79.5 33 ASP B N 1
ATOM 1336 C CA . ASP B 1 33 ? -10.07 13.109 17.406 1 79.5 33 ASP B CA 1
ATOM 1337 C C . ASP B 1 33 ? -8.727 12.719 18.031 1 79.5 33 ASP B C 1
ATOM 1339 O O . ASP B 1 33 ? -8.586 11.633 18.594 1 79.5 33 ASP B O 1
ATOM 1343 N N . LEU B 1 34 ? -7.84 13.539 17.953 1 89.81 34 LEU B N 1
ATOM 1344 C CA . LEU B 1 34 ? -6.508 13.266 18.484 1 89.81 34 LEU B CA 1
ATOM 1345 C C . LEU B 1 34 ? -6.367 13.789 19.906 1 89.81 34 LEU B C 1
ATOM 1347 O O . LEU B 1 34 ? -6.781 14.914 20.203 1 89.81 34 LEU B O 1
ATOM 1351 N N . GLN B 1 35 ? -5.988 12.945 20.828 1 90.19 35 GLN B N 1
ATOM 1352 C CA . GLN B 1 35 ? -5.77 13.352 22.203 1 90.19 35 GLN B CA 1
ATOM 1353 C C . GLN B 1 35 ? -4.391 13.977 22.391 1 90.19 35 GLN B C 1
ATOM 1355 O O . GLN B 1 35 ? -3.465 13.32 22.875 1 90.19 35 GLN B O 1
ATOM 1360 N N . ASP B 1 36 ? -4.125 15.125 21.969 1 95.19 36 ASP B N 1
ATOM 1361 C CA . ASP B 1 36 ? -2.889 15.891 22.078 1 95.19 36 ASP B CA 1
ATOM 1362 C C . ASP B 1 36 ? -3.178 17.359 22.391 1 95.19 36 ASP B C 1
ATOM 1364 O O . ASP B 1 36 ? -3.842 18.047 21.625 1 95.19 36 ASP B O 1
ATOM 1368 N N . PRO B 1 37 ? -2.705 17.766 23.484 1 94.44 37 PRO B N 1
ATOM 1369 C CA . PRO B 1 37 ? -3.049 19.125 23.922 1 94.44 37 PRO B CA 1
ATOM 1370 C C . PRO B 1 37 ? -2.57 20.188 22.938 1 94.44 37 PRO B C 1
ATOM 1372 O O . PRO B 1 37 ? -3.219 21.234 22.781 1 94.44 37 PRO B O 1
ATOM 1375 N N . VAL B 1 38 ? -1.487 20 22.312 1 94.38 38 VAL B N 1
ATOM 1376 C CA . VAL B 1 38 ? -0.965 20.969 21.344 1 94.38 38 VAL B CA 1
ATOM 1377 C C . VAL B 1 38 ? -1.89 21.047 20.141 1 94.38 38 VAL B C 1
ATOM 1379 O O . VAL B 1 38 ? -2.23 22.141 19.672 1 94.38 38 VAL B O 1
ATOM 1382 N N . LEU B 1 39 ? -2.334 19.938 19.688 1 94.75 39 LEU B N 1
ATOM 1383 C CA . LEU B 1 39 ? -3.17 19.891 18.484 1 94.75 39 LEU B CA 1
ATOM 1384 C C . LEU B 1 39 ? -4.578 20.391 18.781 1 94.75 39 LEU B C 1
ATOM 1386 O O . LEU B 1 39 ? -5.223 21 17.922 1 94.75 39 LEU B O 1
ATOM 1390 N N . SER B 1 40 ? -4.977 20.172 20 1 91.88 40 SER B N 1
ATOM 1391 C CA . SER B 1 40 ? -6.324 20.578 20.375 1 91.88 40 SER B CA 1
ATOM 1392 C C . SER B 1 40 ? -6.418 22.078 20.562 1 91.88 40 SER B C 1
ATOM 1394 O O . SER B 1 40 ? -7.5 22.656 20.438 1 91.88 40 SER B O 1
ATOM 1396 N N . ARG B 1 41 ? -5.32 22.719 20.781 1 90.44 41 ARG B N 1
ATOM 1397 C CA . ARG B 1 41 ? -5.312 24.156 21.062 1 90.44 41 ARG B CA 1
ATOM 1398 C C . ARG B 1 41 ? -5.078 24.953 19.781 1 90.44 41 ARG B C 1
ATOM 1400 O O . ARG B 1 41 ? -5.141 26.188 19.797 1 90.44 41 ARG B O 1
ATOM 1407 N N . HIS B 1 42 ? -4.789 24.219 18.766 1 92.31 42 HIS B N 1
ATOM 1408 C CA . HIS B 1 42 ? -4.449 24.938 17.531 1 92.31 42 HIS B CA 1
ATOM 1409 C C . HIS B 1 42 ? -5.41 24.578 16.406 1 92.31 42 HIS B C 1
ATOM 1411 O O . HIS B 1 42 ? -5.809 23.422 16.266 1 92.31 42 HIS B O 1
ATOM 1417 N N . VAL B 1 43 ? -5.793 25.625 15.711 1 92.25 43 VAL B N 1
ATOM 1418 C CA . VAL B 1 43 ? -6.441 25.391 14.422 1 92.25 43 VAL B CA 1
ATOM 1419 C C . VAL B 1 43 ? -5.383 25.203 13.336 1 92.25 43 VAL B C 1
ATOM 1421 O O . VAL B 1 43 ? -4.574 26.109 13.086 1 92.25 43 VAL B O 1
ATOM 1424 N N . ILE B 1 44 ? -5.379 24.031 12.773 1 93.81 44 ILE B N 1
ATOM 1425 C CA . ILE B 1 44 ? -4.32 23.703 11.828 1 93.81 44 ILE B CA 1
ATOM 1426 C C . ILE B 1 44 ? -4.906 23.578 10.422 1 93.81 44 ILE B C 1
ATOM 1428 O O . ILE B 1 44 ? -5.852 22.812 10.203 1 93.81 44 ILE B O 1
ATOM 1432 N N . THR B 1 45 ? -4.363 24.359 9.539 1 93.5 45 THR B N 1
ATOM 1433 C CA . THR B 1 45 ? -4.727 24.25 8.133 1 93.5 45 THR B CA 1
ATOM 1434 C C . THR B 1 45 ? -3.748 23.359 7.383 1 93.5 45 THR B C 1
ATOM 1436 O O . THR B 1 45 ? -2.545 23.391 7.648 1 93.5 45 THR B O 1
ATOM 1439 N N . VAL B 1 46 ? -4.297 22.516 6.496 1 95.94 46 VAL B N 1
ATOM 1440 C CA . VAL B 1 46 ? -3.482 21.672 5.621 1 95.94 46 VAL B CA 1
ATOM 1441 C C . VAL B 1 46 ? -3.668 22.109 4.168 1 95.94 46 VAL B C 1
ATOM 1443 O O . VAL B 1 46 ? -4.469 21.516 3.439 1 95.94 46 VAL B O 1
ATOM 1446 N N . PRO B 1 47 ? -2.857 23.047 3.715 1 95.44 47 PRO B N 1
ATOM 1447 C CA . PRO B 1 47 ? -3.068 23.625 2.383 1 95.44 47 PRO B CA 1
ATOM 1448 C C . PRO B 1 47 ? -2.76 22.625 1.26 1 95.44 47 PRO B C 1
ATOM 1450 O O . PRO B 1 47 ? -3.4 22.672 0.206 1 95.44 47 PRO B O 1
ATOM 1453 N N . GLU B 1 48 ? -1.759 21.734 1.65 1 96.12 48 GLU B N 1
ATOM 1454 C CA . GLU B 1 48 ? -1.294 20.875 0.566 1 96.12 48 GLU B CA 1
ATOM 1455 C C . GLU B 1 48 ? -0.743 19.562 1.105 1 96.12 48 GLU B C 1
ATOM 1457 O O . GLU B 1 48 ? -0.123 19.531 2.17 1 96.12 48 GLU B O 1
ATOM 1462 N N . VAL B 1 49 ? -1.057 18.594 0.321 1 97.56 49 VAL B N 1
ATOM 1463 C CA . VAL B 1 49 ? -0.367 17.312 0.483 1 97.56 49 VAL B CA 1
ATOM 1464 C C . VAL B 1 49 ? 0.242 16.891 -0.85 1 97.56 49 VAL B C 1
ATOM 1466 O O . VAL B 1 49 ? -0.391 17.016 -1.9 1 97.56 49 VAL B O 1
ATOM 1469 N N . ARG B 1 50 ? 1.488 16.344 -0.783 1 96.88 50 ARG B N 1
ATOM 1470 C CA . ARG B 1 50 ? 2.164 15.82 -1.967 1 96.88 50 ARG B CA 1
ATOM 1471 C C . ARG B 1 50 ? 2.508 14.344 -1.795 1 96.88 50 ARG B C 1
ATOM 1473 O O . ARG B 1 50 ? 3.061 13.945 -0.769 1 96.88 50 ARG B O 1
ATOM 1480 N N . MET B 1 51 ? 2.172 13.672 -2.846 1 95 51 MET B N 1
ATOM 1481 C CA . MET B 1 51 ? 2.467 12.242 -2.814 1 95 51 MET B CA 1
ATOM 1482 C C . MET B 1 51 ? 3.773 11.938 -3.539 1 95 51 MET B C 1
ATOM 1484 O O . MET B 1 51 ? 4.09 12.57 -4.547 1 95 51 MET B O 1
ATOM 1488 N N . SER B 1 52 ? 4.48 10.922 -3.039 1 92.25 52 SER B N 1
ATOM 1489 C CA . SER B 1 52 ? 5.594 10.383 -3.811 1 92.25 52 SER B CA 1
ATOM 1490 C C . SER B 1 52 ? 5.102 9.664 -5.062 1 92.25 52 SER B C 1
ATOM 1492 O O . SER B 1 52 ? 3.938 9.266 -5.141 1 92.25 52 SER B O 1
ATOM 1494 N N . PRO B 1 53 ? 5.926 9.508 -6.039 1 87.31 53 PRO B N 1
ATOM 1495 C CA . PRO B 1 53 ? 5.52 8.867 -7.293 1 87.31 53 PRO B CA 1
ATOM 1496 C C . PRO B 1 53 ? 4.953 7.465 -7.086 1 87.31 53 PRO B C 1
ATOM 1498 O O . PRO B 1 53 ? 4.09 7.023 -7.848 1 87.31 53 PRO B O 1
ATOM 1501 N N . ASP B 1 54 ? 5.398 6.789 -6.168 1 77.31 54 ASP B N 1
ATOM 1502 C CA . ASP B 1 54 ? 4.941 5.43 -5.902 1 77.31 54 ASP B CA 1
ATOM 1503 C C . ASP B 1 54 ? 3.775 5.426 -4.914 1 77.31 54 ASP B C 1
ATOM 1505 O O . ASP B 1 54 ? 3.314 4.359 -4.496 1 77.31 54 ASP B O 1
ATOM 1509 N N . LEU B 1 55 ? 3.393 6.562 -4.395 1 86.56 55 LEU B N 1
ATOM 1510 C CA . LEU B 1 55 ? 2.23 6.824 -3.551 1 86.56 55 LEU B CA 1
ATOM 1511 C C . LEU B 1 55 ? 2.443 6.273 -2.145 1 86.56 55 LEU B C 1
ATOM 1513 O O . LEU B 1 55 ? 1.501 6.195 -1.354 1 86.56 55 LEU B O 1
ATOM 1517 N N . LYS B 1 56 ? 3.689 6.02 -1.803 1 83.5 56 LYS B N 1
ATOM 1518 C CA . LYS B 1 56 ? 3.957 5.398 -0.507 1 83.5 56 LYS B CA 1
ATOM 1519 C C . LYS B 1 56 ? 4.227 6.457 0.561 1 83.5 56 LYS B C 1
ATOM 1521 O O . LYS B 1 56 ? 4.195 6.156 1.757 1 83.5 56 LYS B O 1
ATOM 1526 N N . LEU B 1 57 ? 4.484 7.625 0.18 1 93 57 LEU B N 1
ATOM 1527 C CA . LEU B 1 57 ? 4.773 8.719 1.103 1 93 57 LEU B CA 1
ATOM 1528 C C . LEU B 1 57 ? 3.92 9.938 0.784 1 93 57 LEU B C 1
ATOM 1530 O O . LEU B 1 57 ? 3.832 10.352 -0.373 1 93 57 LEU B O 1
ATOM 1534 N N . ALA B 1 58 ? 3.324 10.461 1.795 1 97.19 58 ALA B N 1
ATOM 1535 C CA . ALA B 1 58 ? 2.576 11.711 1.715 1 97.19 58 ALA B CA 1
ATOM 1536 C C . ALA B 1 58 ? 3.236 12.797 2.559 1 97.19 58 ALA B C 1
ATOM 1538 O O . ALA B 1 58 ? 3.418 12.633 3.768 1 97.19 58 ALA B O 1
ATOM 1539 N N . THR B 1 59 ? 3.596 13.852 1.929 1 97.75 59 THR B N 1
ATOM 1540 C CA . THR B 1 59 ? 4.07 15.031 2.652 1 97.75 59 THR B CA 1
ATOM 1541 C C . THR B 1 59 ? 2.951 16.047 2.814 1 97.75 59 THR B C 1
ATOM 1543 O O . THR B 1 59 ? 2.482 16.625 1.831 1 97.75 59 THR B O 1
ATOM 1546 N N . ALA B 1 60 ? 2.623 16.281 4.043 1 98.19 60 ALA B N 1
ATOM 1547 C CA . ALA B 1 60 ? 1.579 17.25 4.352 1 98.19 60 ALA B CA 1
ATOM 1548 C C . ALA B 1 60 ? 2.182 18.578 4.809 1 98.19 60 ALA B C 1
ATOM 1550 O O . ALA B 1 60 ? 2.904 18.625 5.809 1 98.19 60 ALA B O 1
ATOM 1551 N N . TYR B 1 61 ? 1.859 19.594 4.074 1 96.5 61 TYR B N 1
ATOM 1552 C CA . TYR B 1 61 ? 2.215 20.953 4.477 1 96.5 61 TYR B CA 1
ATOM 1553 C C . TYR B 1 61 ? 1.138 21.547 5.363 1 96.5 61 TYR B C 1
ATOM 1555 O O . TYR B 1 61 ? -0.048 21.516 5.027 1 96.5 61 TYR B O 1
ATOM 1563 N N . VAL B 1 62 ? 1.613 22.125 6.504 1 96 62 VAL B N 1
ATOM 1564 C CA . VAL B 1 62 ? 0.633 22.547 7.492 1 96 62 VAL B CA 1
ATOM 1565 C C . VAL B 1 62 ? 0.896 24 7.879 1 96 62 VAL B C 1
ATOM 1567 O O . VAL B 1 62 ? 2.033 24.469 7.805 1 96 62 VAL B O 1
ATOM 1570 N N . MET B 1 63 ? -0.226 24.609 8.297 1 92.19 63 MET B N 1
ATOM 1571 C CA . MET B 1 63 ? -0.204 26 8.727 1 92.19 63 MET B CA 1
ATOM 1572 C C . MET B 1 63 ? -1.098 26.203 9.945 1 92.19 63 MET B C 1
ATOM 1574 O O . MET B 1 63 ? -2.318 26.312 9.812 1 92.19 63 MET B O 1
ATOM 1578 N N . PRO B 1 64 ? -0.422 26.328 11.07 1 91.75 64 PRO B N 1
ATOM 1579 C CA . PRO B 1 64 ? -1.251 26.734 12.203 1 91.75 64 PRO B CA 1
ATOM 1580 C C . PRO B 1 64 ? -1.746 28.172 12.094 1 91.75 64 PRO B C 1
ATOM 1582 O O . PRO B 1 64 ? -1.03 29.031 11.586 1 91.75 64 PRO B O 1
ATOM 1585 N N . LEU B 1 65 ? -2.932 28.297 12.555 1 86.25 65 LEU B N 1
ATOM 1586 C CA . LEU B 1 65 ? -3.486 29.656 12.523 1 86.25 65 LEU B CA 1
ATOM 1587 C C . LEU B 1 65 ? -2.654 30.594 13.383 1 86.25 65 LEU B C 1
ATOM 1589 O O . LEU B 1 65 ? -2.256 30.25 14.5 1 86.25 65 LEU B O 1
ATOM 1593 N N . GLY B 1 66 ? -2.477 31.828 12.867 1 78.94 66 GLY B N 1
ATOM 1594 C CA . GLY B 1 66 ? -1.724 32.844 13.586 1 78.94 66 GLY B CA 1
ATOM 1595 C C . GLY B 1 66 ? -0.227 32.75 13.359 1 78.94 66 GLY B C 1
ATOM 1596 O O . GLY B 1 66 ? 0.514 33.688 13.68 1 78.94 66 GLY B O 1
ATOM 1597 N N . GLY B 1 67 ? 0.227 31.625 12.742 1 71.81 67 GLY B N 1
ATOM 1598 C CA . GLY B 1 67 ? 1.613 31.469 12.336 1 71.81 67 GLY B CA 1
ATOM 1599 C C . GLY B 1 67 ? 2.557 31.234 13.5 1 71.81 67 GLY B C 1
ATOM 1600 O O . GLY B 1 67 ? 3.766 31.094 13.305 1 71.81 67 GLY B O 1
ATOM 1601 N N . GLU B 1 68 ? 1.983 31.281 14.625 1 73.88 68 GLU B N 1
ATOM 1602 C CA . GLU B 1 68 ? 2.805 31.031 15.805 1 73.88 68 GLU B CA 1
ATOM 1603 C C . GLU B 1 68 ? 2.805 29.547 16.172 1 73.88 68 GLU B C 1
ATOM 1605 O O . GLU B 1 68 ? 1.969 28.781 15.688 1 73.88 68 GLU B O 1
ATOM 1610 N N . ASP B 1 69 ? 3.885 28.875 16.609 1 84.25 69 ASP B N 1
ATOM 1611 C CA . ASP B 1 69 ? 4.039 27.547 17.219 1 84.25 69 ASP B CA 1
ATOM 1612 C C . ASP B 1 69 ? 4.172 26.469 16.156 1 84.25 69 ASP B C 1
ATOM 1614 O O . ASP B 1 69 ? 3.633 25.375 16.297 1 84.25 69 ASP B O 1
ATOM 1618 N N . GLU B 1 70 ? 4.711 26.891 15.102 1 88.56 70 GLU B N 1
ATOM 1619 C CA . GLU B 1 70 ? 4.887 25.953 13.992 1 88.56 70 GLU B CA 1
ATOM 1620 C C . GLU B 1 70 ? 5.652 24.719 14.422 1 88.56 70 GLU B C 1
ATOM 1622 O O . GLU B 1 70 ? 5.246 23.594 14.125 1 88.56 70 GLU B O 1
ATOM 1627 N N . GLN B 1 71 ? 6.695 24.922 15.117 1 92.38 71 GLN B N 1
ATOM 1628 C CA . GLN B 1 71 ? 7.547 23.812 15.5 1 92.38 71 GLN B CA 1
ATOM 1629 C C . GLN B 1 71 ? 6.828 22.891 16.484 1 92.38 71 GLN B C 1
ATOM 1631 O O . GLN B 1 71 ? 6.781 21.672 16.281 1 92.38 71 GLN B O 1
ATOM 1636 N N . PRO B 1 72 ? 6.176 23.438 17.516 1 94.5 72 PRO B N 1
ATOM 1637 C CA . PRO B 1 72 ? 5.422 22.562 18.406 1 94.5 72 PRO B CA 1
ATOM 1638 C C . PRO B 1 72 ? 4.324 21.781 17.703 1 94.5 72 PRO B C 1
ATOM 1640 O O . PRO B 1 72 ? 4.074 20.625 18.031 1 94.5 72 PRO B O 1
ATOM 1643 N N . VAL B 1 73 ? 3.691 22.406 16.781 1 95.69 73 VAL B N 1
ATOM 1644 C CA . VAL B 1 73 ? 2.602 21.75 16.047 1 95.69 73 VAL B CA 1
ATOM 1645 C C . VAL B 1 73 ? 3.154 20.609 15.195 1 95.69 73 VAL B C 1
ATOM 1647 O O . VAL B 1 73 ? 2.609 19.5 15.203 1 95.69 73 VAL B O 1
ATOM 1650 N N . ILE B 1 74 ? 4.27 20.844 14.523 1 96.12 74 ILE B N 1
ATOM 1651 C CA . ILE B 1 74 ? 4.879 19.812 13.68 1 96.12 74 ILE B CA 1
ATOM 1652 C C . ILE B 1 74 ? 5.336 18.641 14.547 1 96.12 74 ILE B C 1
ATOM 1654 O O . ILE B 1 74 ? 5.117 17.484 14.203 1 96.12 74 ILE B O 1
ATOM 1658 N N . GLU B 1 75 ? 5.906 18.953 15.633 1 96.75 75 GLU B N 1
ATOM 1659 C CA . GLU B 1 75 ? 6.344 17.906 16.547 1 96.75 75 GLU B CA 1
ATOM 1660 C C . GLU B 1 75 ? 5.156 17.109 17.078 1 96.75 75 GLU B C 1
ATOM 1662 O O . GLU B 1 75 ? 5.242 15.883 17.203 1 96.75 75 GLU B O 1
ATOM 1667 N N . ALA B 1 76 ? 4.117 17.781 17.406 1 96.88 76 ALA B N 1
ATOM 1668 C CA . ALA B 1 76 ? 2.916 17.094 17.875 1 96.88 76 ALA B CA 1
ATOM 1669 C C . ALA B 1 76 ? 2.348 16.188 16.797 1 96.88 76 ALA B C 1
ATOM 1671 O O . ALA B 1 76 ? 1.907 15.07 17.094 1 96.88 76 ALA B O 1
ATOM 1672 N N . LEU B 1 77 ? 2.35 16.641 15.586 1 97.31 77 LEU B N 1
ATOM 1673 C CA . LEU B 1 77 ? 1.883 15.828 14.469 1 97.31 77 LEU B CA 1
ATOM 1674 C C . LEU B 1 77 ? 2.754 14.586 14.305 1 97.31 77 LEU B C 1
ATOM 1676 O O . LEU B 1 77 ? 2.238 13.484 14.078 1 97.31 77 LEU B O 1
ATOM 1680 N N . GLU B 1 78 ? 4.039 14.805 14.406 1 96.44 78 GLU B N 1
ATOM 1681 C CA . GLU B 1 78 ? 4.961 13.688 14.297 1 96.44 78 GLU B CA 1
ATOM 1682 C C . GLU B 1 78 ? 4.734 12.672 15.414 1 96.44 78 GLU B C 1
ATOM 1684 O O . GLU B 1 78 ? 4.785 11.461 15.18 1 96.44 78 GLU B O 1
ATOM 1689 N N . ARG B 1 79 ? 4.414 13.172 16.578 1 95.75 79 ARG B N 1
ATOM 1690 C CA . ARG B 1 79 ? 4.129 12.289 17.703 1 95.75 79 ARG B CA 1
ATOM 1691 C C . ARG B 1 79 ? 2.854 11.484 17.469 1 95.75 79 ARG B C 1
ATOM 1693 O O . ARG B 1 79 ? 2.717 10.367 17.953 1 95.75 79 ARG B O 1
ATOM 1700 N N . ASN B 1 80 ? 1.998 12.047 16.734 1 96.56 80 ASN B N 1
ATOM 1701 C CA . ASN B 1 80 ? 0.704 11.414 16.5 1 96.56 80 ASN B CA 1
ATOM 1702 C C . ASN B 1 80 ? 0.627 10.773 15.117 1 96.56 80 ASN B C 1
ATOM 1704 O O . ASN B 1 80 ? -0.458 10.43 14.648 1 96.56 80 ASN B O 1
ATOM 1708 N N . ARG B 1 81 ? 1.672 10.625 14.477 1 96.5 81 ARG B N 1
ATOM 1709 C CA . ARG B 1 81 ? 1.749 10.18 13.086 1 96.5 81 ARG B CA 1
ATOM 1710 C C . ARG B 1 81 ? 1.073 8.828 12.906 1 96.5 81 ARG B C 1
ATOM 1712 O O . ARG B 1 81 ? 0.353 8.609 11.93 1 96.5 81 ARG B O 1
ATOM 1719 N N . LYS B 1 82 ? 1.267 7.945 13.828 1 92.94 82 LYS B N 1
ATOM 1720 C CA . LYS B 1 82 ? 0.701 6.602 13.734 1 92.94 82 LYS B CA 1
ATOM 1721 C C . LYS B 1 82 ? -0.824 6.645 13.766 1 92.94 82 LYS B C 1
ATOM 1723 O O . LYS B 1 82 ? -1.483 6.02 12.93 1 92.94 82 LYS B O 1
ATOM 1728 N N . VAL B 1 83 ? -1.381 7.336 14.688 1 93.25 83 VAL B N 1
ATOM 1729 C CA . VAL B 1 83 ? -2.828 7.453 14.82 1 93.25 83 VAL B CA 1
ATOM 1730 C C . VAL B 1 83 ? -3.408 8.148 13.594 1 93.25 83 VAL B C 1
ATOM 1732 O O . VAL B 1 83 ? -4.438 7.727 13.062 1 93.25 83 VAL B O 1
ATOM 1735 N N . LEU B 1 84 ? -2.75 9.164 13.156 1 95.12 84 LEU B N 1
ATOM 1736 C CA . LEU B 1 84 ? -3.188 9.891 11.969 1 95.12 84 LEU B CA 1
ATOM 1737 C C . LEU B 1 84 ? -3.195 8.984 10.75 1 95.12 84 LEU B C 1
ATOM 1739 O O . LEU B 1 84 ? -4.141 9 9.961 1 95.12 84 LEU B O 1
ATOM 1743 N N . ARG B 1 85 ? -2.15 8.227 10.656 1 92.69 85 ARG B N 1
ATOM 1744 C CA . ARG B 1 85 ? -2.053 7.301 9.531 1 92.69 85 ARG B CA 1
ATOM 1745 C C . ARG B 1 85 ? -3.182 6.277 9.57 1 92.69 85 ARG B C 1
ATOM 1747 O O . ARG B 1 85 ? -3.756 5.941 8.531 1 92.69 85 ARG B O 1
ATOM 1754 N N . GLN B 1 86 ? -3.543 5.852 10.664 1 88.5 86 GLN B N 1
ATOM 1755 C CA . GLN B 1 86 ? -4.641 4.898 10.812 1 88.5 86 GLN B CA 1
ATOM 1756 C C . GLN B 1 86 ? -5.969 5.527 10.406 1 88.5 86 GLN B C 1
ATOM 1758 O O . GLN B 1 86 ? -6.773 4.895 9.719 1 88.5 86 GLN B O 1
ATOM 1763 N N . GLU B 1 87 ? -6.141 6.707 10.781 1 89.75 87 GLU B N 1
ATOM 1764 C CA . GLU B 1 87 ? -7.367 7.422 10.438 1 89.75 87 GLU B CA 1
ATOM 1765 C C . GLU B 1 87 ? -7.445 7.68 8.93 1 89.75 87 GLU B C 1
ATOM 1767 O O . GLU B 1 87 ? -8.516 7.562 8.328 1 89.75 87 GLU B O 1
ATOM 1772 N N . VAL B 1 88 ? -6.332 7.996 8.383 1 91 88 VAL B N 1
ATOM 1773 C CA . VAL B 1 88 ? -6.266 8.195 6.941 1 91 88 VAL B CA 1
ATOM 1774 C C . VAL B 1 88 ? -6.59 6.891 6.219 1 91 88 VAL B C 1
ATOM 1776 O O . VAL B 1 88 ? -7.359 6.879 5.254 1 91 88 VAL B O 1
ATOM 1779 N N . ALA B 1 89 ? -6.016 5.836 6.68 1 86.75 89 ALA B N 1
ATOM 1780 C CA . ALA B 1 89 ? -6.246 4.523 6.078 1 86.75 89 ALA B CA 1
ATOM 1781 C C . ALA B 1 89 ? -7.734 4.176 6.078 1 86.75 89 ALA B C 1
ATOM 1783 O O . ALA B 1 89 ? -8.242 3.6 5.113 1 86.75 89 ALA B O 1
ATOM 1784 N N . ARG B 1 90 ? -8.375 4.539 7.141 1 83.69 90 ARG B N 1
ATOM 1785 C CA . ARG B 1 90 ? -9.797 4.246 7.281 1 83.69 90 ARG B CA 1
ATOM 1786 C C . ARG B 1 90 ? -10.625 5.086 6.32 1 83.69 90 ARG B C 1
ATOM 1788 O O . ARG B 1 90 ? -11.617 4.605 5.762 1 83.69 90 ARG B O 1
ATOM 1795 N N . ARG B 1 91 ? -10.109 6.188 6.109 1 84.56 91 ARG B N 1
ATOM 1796 C CA . ARG B 1 91 ? -10.922 7.152 5.371 1 84.56 91 ARG B CA 1
ATOM 1797 C C . ARG B 1 91 ? -10.586 7.121 3.883 1 84.56 91 ARG B C 1
ATOM 1799 O O . ARG B 1 91 ? -11.43 7.441 3.045 1 84.56 91 ARG B O 1
ATOM 1806 N N . VAL B 1 92 ? -9.297 6.852 3.65 1 83.19 92 VAL B N 1
ATOM 1807 C CA . VAL B 1 92 ? -8.828 6.828 2.268 1 83.19 92 VAL B CA 1
ATOM 1808 C C . VAL B 1 92 ? -8.75 5.387 1.771 1 83.19 92 VAL B C 1
ATOM 1810 O O . VAL B 1 92 ? -8.102 4.547 2.391 1 83.19 92 VAL B O 1
ATOM 1813 N N . ASN B 1 93 ? -9.57 4.914 1.01 1 74.75 93 ASN B N 1
ATOM 1814 C CA . ASN B 1 93 ? -9.602 3.568 0.444 1 74.75 93 ASN B CA 1
ATOM 1815 C C . ASN B 1 93 ? -8.594 3.414 -0.693 1 74.75 93 ASN B C 1
ATOM 1817 O O . ASN B 1 93 ? -8.977 3.297 -1.857 1 74.75 93 ASN B O 1
ATOM 1821 N N . LEU B 1 94 ? -7.293 3.531 -0.147 1 73.5 94 LEU B N 1
ATOM 1822 C CA . LEU B 1 94 ? -6.277 3.318 -1.17 1 73.5 94 LEU B CA 1
ATOM 1823 C C . LEU B 1 94 ? -6.02 1.83 -1.381 1 73.5 94 LEU B C 1
ATOM 1825 O O . LEU B 1 94 ? -5.789 1.093 -0.42 1 73.5 94 LEU B O 1
ATOM 1829 N N . LYS B 1 95 ? -6.344 1.437 -2.512 1 71 95 LYS B N 1
ATOM 1830 C CA . LYS B 1 95 ? -6.121 0.037 -2.863 1 71 95 LYS B CA 1
ATOM 1831 C C . LYS B 1 95 ? -4.719 -0.172 -3.424 1 71 95 LYS B C 1
ATOM 1833 O O . LYS B 1 95 ? -4.184 0.7 -4.109 1 71 95 LYS B O 1
ATOM 1838 N N . PHE B 1 96 ? -4.074 -1.112 -2.836 1 76.88 96 PHE B N 1
ATOM 1839 C CA . PHE B 1 96 ? -2.814 -1.479 -3.475 1 76.88 96 PHE B CA 1
ATOM 1840 C C . PHE B 1 96 ? -2.703 -2.992 -3.623 1 76.88 96 PHE B C 1
ATOM 1842 O O . PHE B 1 96 ? -3.406 -3.74 -2.941 1 76.88 96 PHE B O 1
ATOM 1849 N N . ALA B 1 97 ? -1.918 -3.369 -4.664 1 83.69 97 ALA B N 1
ATOM 1850 C CA . ALA B 1 97 ? -1.526 -4.77 -4.781 1 83.69 97 ALA B CA 1
ATOM 1851 C C . ALA B 1 97 ? -0.043 -4.953 -4.477 1 83.69 97 ALA B C 1
ATOM 1853 O O . ALA B 1 97 ? 0.79 -4.156 -4.914 1 83.69 97 ALA B O 1
ATOM 1854 N N . PRO B 1 98 ? 0.325 -5.914 -3.682 1 88.06 98 PRO B N 1
ATOM 1855 C CA . PRO B 1 98 ? 1.748 -6.199 -3.484 1 88.06 98 PRO B CA 1
ATOM 1856 C C . PRO B 1 98 ? 2.467 -6.539 -4.789 1 88.06 98 PRO B C 1
ATOM 1858 O O . PRO B 1 98 ? 1.823 -6.879 -5.785 1 88.06 98 PRO B O 1
ATOM 1861 N N . ASP B 1 99 ? 3.777 -6.348 -4.75 1 92.06 99 ASP B N 1
ATOM 1862 C CA . ASP B 1 99 ? 4.57 -6.945 -5.82 1 92.06 99 ASP B CA 1
ATOM 1863 C C . ASP B 1 99 ? 4.477 -8.469 -5.793 1 92.06 99 ASP B C 1
ATOM 1865 O O . ASP B 1 99 ? 4.27 -9.062 -4.73 1 92.06 99 ASP B O 1
ATOM 1869 N N . LEU B 1 100 ? 4.57 -9.031 -6.98 1 96.38 100 LEU B N 1
ATOM 1870 C CA . LEU B 1 100 ? 4.426 -10.477 -7.051 1 96.38 100 LEU B CA 1
ATOM 1871 C C . LEU B 1 100 ? 5.75 -11.141 -7.43 1 96.38 100 LEU B C 1
ATOM 1873 O O . LEU B 1 100 ? 6.465 -10.648 -8.305 1 96.38 100 LEU B O 1
ATOM 1877 N N . ARG B 1 101 ? 6.078 -12.156 -6.77 1 97 101 ARG B N 1
ATOM 1878 C CA . ARG B 1 101 ? 7.164 -13.062 -7.105 1 97 101 ARG B CA 1
ATOM 1879 C C . ARG B 1 101 ? 6.66 -14.5 -7.223 1 97 101 ARG B C 1
ATOM 1881 O O . ARG B 1 101 ? 5.824 -14.938 -6.43 1 97 101 ARG B O 1
ATOM 1888 N N . PHE B 1 102 ? 7.215 -15.203 -8.148 1 97.81 102 PHE B N 1
ATOM 1889 C CA . PHE B 1 102 ? 6.781 -16.578 -8.344 1 97.81 102 PHE B CA 1
ATOM 1890 C C . PHE B 1 102 ? 7.93 -17.547 -8.102 1 97.81 102 PHE B C 1
ATOM 1892 O O . PHE B 1 102 ? 9.047 -17.328 -8.555 1 97.81 102 PHE B O 1
ATOM 1899 N N . ARG B 1 103 ? 7.617 -18.547 -7.395 1 95.56 103 ARG B N 1
ATOM 1900 C CA . ARG B 1 103 ? 8.578 -19.609 -7.125 1 95.56 103 ARG B CA 1
ATOM 1901 C C . ARG B 1 103 ? 7.93 -20.984 -7.285 1 95.56 103 ARG B C 1
ATOM 1903 O O . ARG B 1 103 ? 6.715 -21.125 -7.117 1 95.56 103 ARG B O 1
ATOM 1910 N N . ARG B 1 104 ? 8.773 -21.922 -7.508 1 92.12 104 ARG B N 1
ATOM 1911 C CA . ARG B 1 104 ? 8.297 -23.297 -7.559 1 92.12 104 ARG B CA 1
ATOM 1912 C C . ARG B 1 104 ? 7.977 -23.812 -6.16 1 92.12 104 ARG B C 1
ATOM 1914 O O . ARG B 1 104 ? 8.719 -23.562 -5.211 1 92.12 104 ARG B O 1
ATOM 1921 N N . ASP B 1 105 ? 6.852 -24.5 -6.152 1 90.12 105 ASP B N 1
ATOM 1922 C CA . ASP B 1 105 ? 6.547 -25.203 -4.91 1 90.12 105 ASP B CA 1
ATOM 1923 C C . ASP B 1 105 ? 7.301 -26.531 -4.824 1 90.12 105 ASP B C 1
ATOM 1925 O O . ASP B 1 105 ? 7.125 -27.406 -5.676 1 90.12 105 ASP B O 1
ATOM 1929 N N . GLU B 1 106 ? 8.086 -26.609 -3.857 1 81.75 106 GLU B N 1
ATOM 1930 C CA . GLU B 1 106 ? 8.898 -27.812 -3.732 1 81.75 106 GLU B CA 1
ATOM 1931 C C . GLU B 1 106 ? 8.297 -28.781 -2.729 1 81.75 106 GLU B C 1
ATOM 1933 O O . GLU B 1 106 ? 8.883 -29.828 -2.438 1 81.75 106 GLU B O 1
ATOM 1938 N N . THR B 1 107 ? 7.219 -28.453 -2.188 1 74.38 107 THR B N 1
ATOM 1939 C CA . THR B 1 107 ? 6.648 -29.234 -1.102 1 74.38 107 THR B CA 1
ATOM 1940 C C . THR B 1 107 ? 6.355 -30.656 -1.563 1 74.38 107 THR B C 1
ATOM 1942 O O . THR B 1 107 ? 6.621 -31.625 -0.836 1 74.38 107 THR B O 1
ATOM 1945 N N . PHE B 1 108 ? 5.789 -30.766 -2.719 1 67.75 108 PHE B N 1
ATOM 1946 C CA . PHE B 1 108 ? 5.504 -32.125 -3.213 1 67.75 108 PHE B CA 1
ATOM 1947 C C . PHE B 1 108 ? 6.789 -32.906 -3.361 1 67.75 108 PHE B C 1
ATOM 1949 O O . PHE B 1 108 ? 6.828 -34.094 -3.023 1 67.75 108 PHE B O 1
ATOM 1956 N N . ASP B 1 109 ? 7.711 -32.219 -3.857 1 69.94 109 ASP B N 1
ATOM 1957 C CA . ASP B 1 109 ? 8.984 -32.906 -4.016 1 69.94 109 ASP B CA 1
ATOM 1958 C C . ASP B 1 109 ? 9.578 -33.281 -2.66 1 69.94 109 ASP B C 1
ATOM 1960 O O . ASP B 1 109 ? 10.148 -34.344 -2.502 1 69.94 109 ASP B O 1
ATOM 1964 N N . GLU B 1 110 ? 9.328 -32.438 -1.783 1 71.62 110 GLU B N 1
ATOM 1965 C CA . GLU B 1 110 ? 9.883 -32.656 -0.454 1 71.62 110 GLU B CA 1
ATOM 1966 C C . GLU B 1 110 ? 9.156 -33.812 0.256 1 71.62 110 GLU B C 1
ATOM 1968 O O . GLU B 1 110 ? 9.781 -34.625 0.909 1 71.62 110 GLU B O 1
ATOM 1973 N N . ALA B 1 111 ? 7.914 -33.781 0.097 1 67.81 111 ALA B N 1
ATOM 1974 C CA . ALA B 1 111 ? 7.137 -34.875 0.688 1 67.81 111 ALA B CA 1
ATOM 1975 C C . ALA B 1 111 ? 7.555 -36.219 0.115 1 67.81 111 ALA B C 1
ATOM 1977 O O . ALA B 1 111 ? 7.707 -37.219 0.855 1 67.81 111 ALA B O 1
ATOM 1978 N N . ALA B 1 112 ? 7.75 -36.156 -1.117 1 67.31 112 ALA B N 1
ATOM 1979 C CA . ALA B 1 112 ? 8.195 -37.406 -1.777 1 67.31 112 ALA B CA 1
ATOM 1980 C C . ALA B 1 112 ? 9.594 -37.781 -1.306 1 67.31 112 ALA B C 1
ATOM 1982 O O . ALA B 1 112 ? 9.867 -38.969 -1.094 1 67.31 112 ALA B O 1
ATOM 1983 N N . ARG B 1 113 ? 10.312 -36.781 -1.129 1 69.25 113 ARG B N 1
ATOM 1984 C CA . ARG B 1 113 ? 11.672 -37.031 -0.667 1 69.25 113 ARG B CA 1
ATOM 1985 C C . ARG B 1 113 ? 11.672 -37.562 0.763 1 69.25 113 ARG B C 1
ATOM 1987 O O . ARG B 1 113 ? 12.383 -38.531 1.075 1 69.25 113 ARG B O 1
ATOM 1994 N N . ILE B 1 114 ? 10.953 -36.906 1.618 1 70.38 114 ILE B N 1
ATOM 1995 C CA . ILE B 1 114 ? 10.836 -37.344 3.008 1 70.38 114 ILE B CA 1
ATOM 1996 C C . ILE B 1 114 ? 10.281 -38.75 3.062 1 70.38 114 ILE B C 1
ATOM 1998 O O . ILE B 1 114 ? 10.797 -39.594 3.799 1 70.38 114 ILE B O 1
ATOM 2002 N N . ASP B 1 115 ? 9.258 -39.031 2.281 1 69.69 115 ASP B N 1
ATOM 2003 C CA . ASP B 1 115 ? 8.688 -40.375 2.221 1 69.69 115 ASP B CA 1
ATOM 2004 C C . ASP B 1 115 ? 9.727 -41.375 1.775 1 69.69 115 ASP B C 1
ATOM 2006 O O . ASP B 1 115 ? 9.812 -42.469 2.342 1 69.69 115 ASP B O 1
ATOM 2010 N N . ARG B 1 116 ? 10.516 -41 0.888 1 72.94 116 ARG B N 1
ATOM 2011 C CA . ARG B 1 116 ? 11.578 -41.875 0.414 1 72.94 116 ARG B CA 1
ATOM 2012 C C . ARG B 1 116 ? 12.617 -42.094 1.506 1 72.94 116 ARG B C 1
ATOM 2014 O O . ARG B 1 116 ? 13.086 -43.219 1.686 1 72.94 116 ARG B O 1
ATOM 2021 N N . LEU B 1 117 ? 12.898 -41.031 2.174 1 71.38 117 LEU B N 1
ATOM 2022 C CA . LEU B 1 117 ? 13.867 -41.125 3.258 1 71.38 117 LEU B CA 1
ATOM 2023 C C . LEU B 1 117 ? 13.328 -42 4.387 1 71.38 117 LEU B C 1
ATOM 2025 O O . LEU B 1 117 ? 14.062 -42.812 4.965 1 71.38 117 LEU B O 1
ATOM 2029 N N . LEU B 1 118 ? 12.07 -41.781 4.699 1 73.88 118 LEU B N 1
ATOM 2030 C CA . LEU B 1 118 ? 11.438 -42.531 5.785 1 73.88 118 LEU B CA 1
ATOM 2031 C C . LEU B 1 118 ? 11.289 -44 5.41 1 73.88 118 LEU B C 1
ATOM 2033 O O . LEU B 1 118 ? 11.305 -44.875 6.285 1 73.88 118 LEU B O 1
ATOM 2037 N N . ARG B 1 119 ? 11.203 -44.25 4.211 1 73.19 119 ARG B N 1
ATOM 2038 C CA . ARG B 1 119 ? 11.055 -45.625 3.748 1 73.19 119 ARG B CA 1
ATOM 2039 C C . ARG B 1 119 ? 12.422 -46.25 3.488 1 73.19 119 ARG B C 1
ATOM 2041 O O . ARG B 1 119 ? 12.508 -47.438 3.174 1 73.19 119 ARG B O 1
ATOM 2048 N N . SER B 1 120 ? 13.195 -45.344 3.584 1 71.44 120 SER B N 1
ATOM 2049 C CA . SER B 1 120 ? 14.531 -45.906 3.383 1 71.44 120 SER B CA 1
ATOM 2050 C C . SER B 1 120 ? 14.883 -46.906 4.473 1 71.44 120 SER B C 1
ATOM 2052 O O . SER B 1 120 ? 14.367 -46.812 5.594 1 71.44 120 SER B O 1
ATOM 2054 N N . ASP B 1 121 ? 15.5 -47.906 4.074 1 66.31 121 ASP B N 1
ATOM 2055 C CA . ASP B 1 121 ? 15.875 -49.031 4.887 1 66.31 121 ASP B CA 1
ATOM 2056 C C . ASP B 1 121 ? 16.516 -48.594 6.203 1 66.31 121 ASP B C 1
ATOM 2058 O O . ASP B 1 121 ? 16.281 -49.219 7.246 1 66.31 121 ASP B O 1
ATOM 2062 N N . LYS B 1 122 ? 17.234 -47.594 6.207 1 64.19 122 LYS B N 1
ATOM 2063 C CA . LYS B 1 122 ? 17.969 -47.188 7.398 1 64.19 122 LYS B CA 1
ATOM 2064 C C . LYS B 1 122 ? 17.016 -46.656 8.469 1 64.19 122 LYS B C 1
ATOM 2066 O O . LYS B 1 122 ? 17.156 -46.969 9.648 1 64.19 122 LYS B O 1
ATOM 2071 N N . VAL B 1 123 ? 16.016 -45.969 8.008 1 63.28 123 VAL B N 1
ATOM 2072 C CA . VAL B 1 123 ? 15.078 -45.375 8.961 1 63.28 123 VAL B CA 1
ATOM 2073 C C . VAL B 1 123 ? 14.109 -46.438 9.445 1 63.28 123 VAL B C 1
ATOM 2075 O O . VAL B 1 123 ? 13.734 -46.469 10.625 1 63.28 123 VAL B O 1
ATOM 2078 N N . GLN B 1 124 ? 13.688 -47.375 8.555 1 61.88 124 GLN B N 1
ATOM 2079 C CA . GLN B 1 124 ? 12.812 -48.469 8.961 1 61.88 124 GLN B CA 1
ATOM 2080 C C . GLN B 1 124 ? 13.492 -49.375 9.984 1 61.88 124 GLN B C 1
ATOM 2082 O O . GLN B 1 124 ? 12.844 -49.875 10.898 1 61.88 124 GLN B O 1
ATOM 2087 N N . ARG B 1 125 ? 14.68 -49.469 9.898 1 63.31 125 ARG B N 1
ATOM 2088 C CA . ARG B 1 125 ? 15.414 -50.281 10.859 1 63.31 125 ARG B CA 1
ATOM 2089 C C . ARG B 1 125 ? 15.492 -49.594 12.219 1 63.31 125 ARG B C 1
ATOM 2091 O O . ARG B 1 125 ? 15.438 -50.25 13.258 1 63.31 125 ARG B O 1
ATOM 2098 N N . ASP B 1 126 ? 15.57 -48.281 12.227 1 63.56 126 ASP B N 1
ATOM 2099 C CA . ASP B 1 126 ? 15.656 -47.562 13.484 1 63.56 126 ASP B CA 1
ATOM 2100 C C . ASP B 1 126 ? 14.289 -47.438 14.148 1 63.56 126 ASP B C 1
ATOM 2102 O O . ASP B 1 126 ? 14.195 -47.312 15.367 1 63.56 126 ASP B O 1
ATOM 2106 N N . LEU B 1 127 ? 13.273 -47.562 13.445 1 61.56 127 LEU B N 1
ATOM 2107 C CA . LEU B 1 127 ? 11.922 -47.5 13.992 1 61.56 127 LEU B CA 1
ATOM 2108 C C . LEU B 1 127 ? 11.445 -48.906 14.414 1 61.56 127 LEU B C 1
ATOM 2110 O O . LEU B 1 127 ? 10.391 -49.031 15.039 1 61.56 127 LEU B O 1
ATOM 2114 N N . GLY B 1 128 ? 12.117 -49.938 14.156 1 55.69 128 GLY B N 1
ATOM 2115 C CA . GLY B 1 128 ? 11.711 -51.281 14.57 1 55.69 128 GLY B CA 1
ATOM 2116 C C . GLY B 1 128 ? 11.508 -51.406 16.062 1 55.69 128 GLY B C 1
ATOM 2117 O O . GLY B 1 128 ? 11.953 -50.562 16.828 1 55.69 128 GLY B O 1
ATOM 2118 N N . PRO B 1 129 ? 10.508 -52.281 16.516 1 56.38 129 PRO B N 1
ATOM 2119 C CA . PRO B 1 129 ? 10.055 -52.594 17.875 1 56.38 129 PRO B CA 1
ATOM 2120 C C . PRO B 1 129 ? 11.211 -52.781 18.859 1 56.38 129 PRO B C 1
ATOM 2122 O O . PRO B 1 129 ? 10.992 -53.094 20.031 1 56.38 129 PRO B O 1
ATOM 2125 N N . ASP B 1 130 ? 12.398 -52.625 18.5 1 45.16 130 ASP B N 1
ATOM 2126 C CA . ASP B 1 130 ? 13.383 -53.219 19.406 1 45.16 130 ASP B CA 1
ATOM 2127 C C . ASP B 1 130 ? 13.352 -52.531 20.781 1 45.16 130 ASP B C 1
ATOM 2129 O O . ASP B 1 130 ? 13.812 -53.094 21.766 1 45.16 130 ASP B O 1
ATOM 2133 N N . ARG B 1 131 ? 13.5 -51.281 20.859 1 47.84 131 ARG B N 1
ATOM 2134 C CA . ARG B 1 131 ? 14.203 -50.906 22.078 1 47.84 131 ARG B CA 1
ATOM 2135 C C . ARG B 1 131 ? 13.312 -51.094 23.312 1 47.84 131 ARG B C 1
ATOM 2137 O O . ARG B 1 131 ? 13.664 -50.656 24.406 1 47.84 131 ARG B O 1
ATOM 2144 N N . ASP B 1 132 ? 11.977 -51.406 23.172 1 44.75 132 ASP B N 1
ATOM 2145 C CA . ASP B 1 132 ? 11.32 -51.469 24.469 1 44.75 132 ASP B CA 1
ATOM 2146 C C . ASP B 1 132 ? 11.82 -52.656 25.281 1 44.75 132 ASP B C 1
ATOM 2148 O O . ASP B 1 132 ? 11.219 -53.031 26.281 1 44.75 132 ASP B O 1
ATOM 2152 N N . SER B 1 133 ? 12.703 -53.469 24.719 1 42.22 133 SER B N 1
ATOM 2153 C CA . SER B 1 133 ? 12.992 -54.562 25.641 1 42.22 133 SER B CA 1
ATOM 2154 C C . SER B 1 133 ? 13.836 -54.094 26.812 1 42.22 133 SER B C 1
ATOM 2156 O O . SER B 1 133 ? 15.031 -54.375 26.891 1 42.22 133 SER B O 1
ATOM 2158 N N . GLY B 1 134 ? 13.82 -52.875 27.281 1 38.84 134 GLY B N 1
ATOM 2159 C CA . GLY B 1 134 ? 14.562 -52.688 28.531 1 38.84 134 GLY B CA 1
ATOM 2160 C C . GLY B 1 134 ? 14.156 -53.688 29.609 1 38.84 134 GLY B C 1
ATOM 2161 O O . GLY B 1 134 ? 13 -54.094 29.672 1 38.84 134 GLY B O 1
ATOM 2162 N N . GLU B 1 135 ? 15.273 -54.312 30.375 1 33 135 GLU B N 1
ATOM 2163 C CA . GLU B 1 135 ? 15.391 -55.031 31.641 1 33 135 GLU B CA 1
ATOM 2164 C C . GLU B 1 135 ? 14.688 -54.281 32.781 1 33 135 GLU B C 1
ATOM 2166 O O . GLU B 1 135 ? 14.719 -53.062 32.812 1 33 135 GLU B O 1
#

InterPro domains:
  IPR000238 Ribosome-binding factor A [MF_00003] (12-118)
  IPR000238 Ribosome-binding factor A [PF02033] (13-118)
  IPR000238 Ribosome-binding factor A [PTHR33515] (10-126)
  IPR000238 Ribosome-binding factor A [TIGR00082] (12-120)
  IPR015946 K homology domain-like, alpha/beta [G3DSA:3.30.300.20] (10-125)
  IPR020053 Ribosome-binding factor A, conserved site [PS01319] (84-105)
  IPR023799 Ribosome-binding factor A domain superfamily [SSF89919] (10-120)

Organism: Methylobacterium nodulans (strain LMG 21967 / CNCM I-2342 / ORS 2060) (NCBI:txid460265)

Radius of gyration: 29.71 Å; Cα contacts (8 Å, |Δi|>4): 336; chains: 2; bounding box: 36×111×63 Å

Foldseek 3Di:
DPDPPPPPPADPVQQVLFVLLQVQLQVCLVVVVDPDPVSVVWNKHFPTWGADNVRPDIDTDIATPPNPPVVVVVVRCVVCVVVSVVSSCVRRVDDDDDDDDDDDDCVVVVVVVVV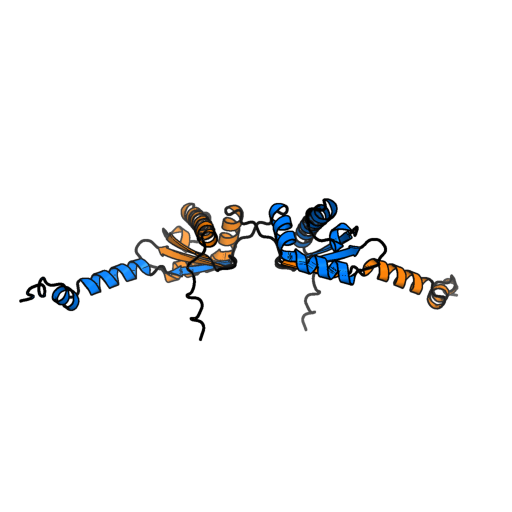CVCPDPVNVVVPPPPDPPDD/DPDPPPPPPADPVQQVLFVLLQVQLLVCLVVVVDPDPVSVVWNKHFPTWGADNVRPDIDTDIATPPNPPVVVVVVRCVVCVVVSVVSSCVRRVDDDDDDDDDDDDCVVVVVVVVVCVCPDPVNVVVPDPPPVPDD

Secondary structure (DSSP, 8-state):
-----------HHHHHHHHHHHHHHHHHHHHT-S--HHHHTS-EEEEEEEE-TTS-EEEEEEEETTS--HHHHHHHHHHTHHHHHHHHHHHS-EEE--EEEEEE--HHHHHHHHHHHHSSHHHHHHHSGGGG---/-----------HHHHHHHHHHHHHHHHHHHHT-S--HHHHT--EEEEEEEE-TTS-EEEEEEEETTS--HHHHHHHHHHTHHHHHHHHHHHS-EEE--EEEEEE--HHHHHHHHHHHHSSHHHHHHHSGGGG---

Sequence (270 aa):
MRKPTESAGPTQRQQRVAELVRHAIAEVLSRGDLQDPVLSRHVITVPEVRMSPDLKLATAYVMPLGGEDEQPVIEALERNRKVLRQEVARRVNLKFAPDLRFRRDETFDEAARIDRLLRSDKVQRDLGPDRDSGEMRKPTESAGPTQRQQRVAELVRHAIAEVLSRGDLQDPVLSRHVITVPEVRMSPDLKLATAYVMPLGGEDEQPVIEALERNRKVLRQEVARRVNLKFAPDLRFRRDETFDEAARIDRLLRSDKVQRDLGPDRDSGE

pLDDT: mean 82.03, std 16.73, range [32.16, 98.19]